Protein AF-0000000066372859 (afdb_homodimer)

pLDDT: mean 85.69, std 12.48, range [51.75, 97.38]

Nearest PDB structures (foldseek):
  6n05-assembly1_B-2  TM=8.068E-01  e=1.402E-04  Neisseria meningitidis
  6j9m-assembly1_C  TM=7.692E-01  e=8.887E-05  Neisseria meningitidis
  2xao-assembly2_B  TM=3.410E-01  e=9.223E-01  Arabidopsis thaliana
  6n05-assembly1_B-2  TM=8.473E-01  e=1.115E-04  Neisseria meningitidis
  6j9m-assembly1_C  TM=7.692E-01  e=5.752E-05  Neisseria meningitidis

Foldseek 3Di:
DDPLVVLVVPDQWDWDDDVVWIKIFGSDVQTKIWTKDQDPPDDDDPPKDADPVRSIITDDIDTPDDDDPDVVVSVVVVNVVVVVVVVVVVVDDD/DDPLVVLVVPDQWDWDDDVPWIKIFGSDVQTKIWTKDQDP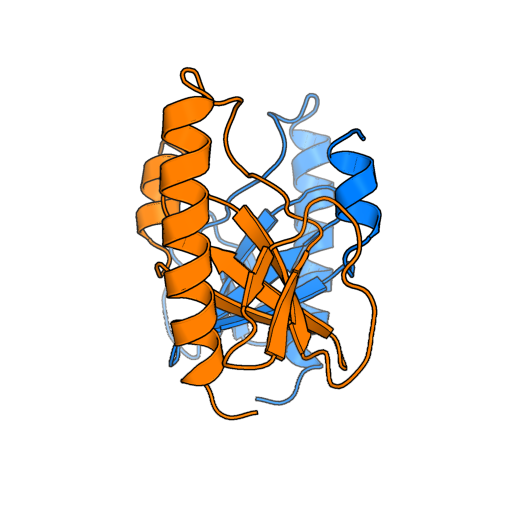DDDADPPKDADPVRSIITDDIDTPDDDDPDVVVSVVVVNVVVVVVVVVVVVDDD

Structure (mmCIF, N/CA/C/O backbone):
data_AF-0000000066372859-model_v1
#
loop_
_entity.id
_entity.type
_entity.pdbx_description
1 polymer 'Phage associated protein'
#
loop_
_atom_site.group_PDB
_atom_site.id
_atom_site.type_symbol
_atom_site.label_atom_id
_atom_site.label_alt_id
_atom_site.label_comp_id
_atom_site.label_asym_id
_atom_site.label_entity_id
_atom_site.label_seq_id
_atom_site.pdbx_PDB_ins_code
_atom_site.Cartn_x
_atom_site.Cartn_y
_atom_site.Cartn_z
_atom_site.occupancy
_atom_site.B_iso_or_equiv
_atom_site.auth_seq_id
_atom_site.auth_comp_id
_atom_site.auth_asym_id
_atom_site.auth_atom_id
_atom_site.pdbx_PDB_model_num
ATOM 1 N N . MET A 1 1 ? 14.117 -2.803 -14.234 1 61.97 1 MET A N 1
ATOM 2 C CA . MET A 1 1 ? 13.086 -1.768 -14.289 1 61.97 1 MET A CA 1
ATOM 3 C C . MET A 1 1 ? 13.188 -0.844 -13.078 1 61.97 1 MET A C 1
ATOM 5 O O . MET A 1 1 ? 13.469 -1.296 -11.969 1 61.97 1 MET A O 1
ATOM 9 N N . ASN A 1 2 ? 13.172 0.49 -13.352 1 78.88 2 ASN A N 1
ATOM 10 C CA . ASN A 1 2 ? 13.242 1.427 -12.234 1 78.88 2 ASN A CA 1
ATOM 11 C C . ASN A 1 2 ? 11.953 1.428 -11.422 1 78.88 2 ASN A C 1
ATOM 13 O O . ASN A 1 2 ? 10.906 1.005 -11.914 1 78.88 2 ASN A O 1
ATOM 17 N N . ARG A 1 3 ? 12.023 1.668 -10.219 1 82.62 3 ARG A N 1
ATOM 18 C CA . ARG A 1 3 ? 10.914 1.655 -9.273 1 82.62 3 ARG A CA 1
ATOM 19 C C . ARG A 1 3 ? 9.766 2.537 -9.766 1 82.62 3 ARG A C 1
ATOM 21 O O . ARG A 1 3 ? 8.594 2.168 -9.648 1 82.62 3 ARG A O 1
ATOM 28 N N . ALA A 1 4 ? 10.055 3.703 -10.305 1 82.19 4 ALA A N 1
ATOM 29 C CA . ALA A 1 4 ? 9.039 4.621 -10.82 1 82.19 4 ALA A CA 1
ATOM 30 C C . ALA A 1 4 ? 8.227 3.963 -11.938 1 82.19 4 ALA A C 1
ATOM 32 O O . ALA A 1 4 ? 7.008 4.129 -12 1 82.19 4 ALA A O 1
ATOM 33 N N . ALA A 1 5 ? 8.844 3.205 -12.773 1 88.12 5 ALA A N 1
ATOM 34 C CA . ALA A 1 5 ? 8.164 2.51 -13.859 1 88.12 5 ALA A CA 1
ATOM 35 C C . ALA A 1 5 ? 7.219 1.439 -13.32 1 88.12 5 ALA A C 1
ATOM 37 O O . ALA A 1 5 ? 6.137 1.22 -13.875 1 88.12 5 ALA A O 1
ATOM 38 N N . LEU A 1 6 ? 7.645 0.841 -12.281 1 87.12 6 LEU A N 1
ATOM 39 C CA . LEU A 1 6 ? 6.797 -0.188 -11.695 1 87.12 6 LEU A CA 1
ATOM 40 C C . LEU A 1 6 ? 5.535 0.425 -11.094 1 87.12 6 LEU A C 1
ATOM 42 O O . LEU A 1 6 ? 4.438 -0.106 -11.281 1 87.12 6 LEU A O 1
ATOM 46 N N . PHE A 1 7 ? 5.688 1.55 -10.469 1 92.44 7 PHE A N 1
ATOM 47 C CA . PHE A 1 7 ? 4.531 2.219 -9.883 1 92.44 7 PHE A CA 1
ATOM 48 C C . PHE A 1 7 ? 3.535 2.617 -10.969 1 92.44 7 PHE A C 1
ATOM 50 O O . PHE A 1 7 ? 2.328 2.65 -10.727 1 92.44 7 PHE A O 1
ATOM 57 N N . ASN A 1 8 ? 4.023 2.861 -12.109 1 92.62 8 ASN A N 1
ATOM 58 C CA . ASN A 1 8 ? 3.154 3.268 -13.211 1 92.62 8 ASN A CA 1
ATOM 59 C C . ASN A 1 8 ? 2.242 2.129 -13.656 1 92.62 8 ASN A C 1
ATOM 61 O O . ASN A 1 8 ? 1.271 2.352 -14.383 1 92.62 8 ASN A O 1
ATOM 65 N N . ARG A 1 9 ? 2.527 0.988 -13.195 1 92.5 9 ARG A N 1
ATOM 66 C CA . ARG A 1 9 ? 1.672 -0.151 -13.508 1 92.5 9 ARG A CA 1
ATOM 67 C C . ARG A 1 9 ? 0.548 -0.292 -12.492 1 92.5 9 ARG A C 1
ATOM 69 O O . ARG A 1 9 ? -0.332 -1.143 -12.641 1 92.5 9 ARG A O 1
ATOM 76 N N . TYR A 1 10 ? 0.585 0.445 -11.477 1 95.62 10 TYR A N 1
ATOM 77 C CA . TYR A 1 10 ? -0.451 0.476 -10.453 1 95.62 10 TYR A CA 1
ATOM 78 C C . TYR A 1 10 ? -1.434 1.614 -10.703 1 95.62 10 TYR A C 1
ATOM 80 O O . TYR A 1 10 ? -1.093 2.604 -11.352 1 95.62 10 TYR A O 1
ATOM 88 N N . PRO A 1 11 ? -2.66 1.453 -10.258 1 96.56 11 PRO A N 1
ATOM 89 C CA . PRO A 1 11 ? -3.549 2.617 -10.273 1 96.56 11 PRO A CA 1
ATOM 90 C C . PRO A 1 11 ? -3.061 3.748 -9.375 1 96.56 11 PRO A C 1
ATOM 92 O O . PRO A 1 11 ? -2.223 3.523 -8.492 1 96.56 11 PRO A O 1
ATOM 95 N N . GLU A 1 12 ? -3.539 4.898 -9.656 1 96.81 12 GLU A N 1
ATOM 96 C CA . GLU A 1 12 ? -3.125 6.055 -8.867 1 96.81 12 GLU A CA 1
ATOM 97 C C . GLU A 1 12 ? -3.48 5.867 -7.395 1 96.81 12 GLU A C 1
ATOM 99 O O . GLU A 1 12 ? -2.699 6.23 -6.512 1 96.81 12 GLU A O 1
ATOM 104 N N . TRP A 1 13 ? -4.688 5.328 -7.21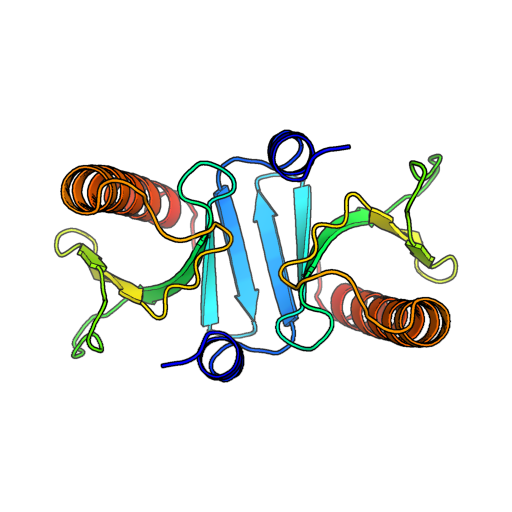9 1 96.81 13 TRP A N 1
ATOM 105 C CA . TRP A 1 13 ? -5.203 5.18 -5.863 1 96.81 13 TRP A CA 1
ATOM 106 C C . TRP A 1 13 ? -5.551 3.723 -5.57 1 96.81 13 TRP A C 1
ATOM 108 O O . TRP A 1 13 ? -6.164 3.045 -6.402 1 96.81 13 TRP A O 1
ATOM 118 N N . ILE A 1 14 ? -5.219 3.322 -4.398 1 96.44 14 ILE A N 1
ATOM 119 C CA . ILE A 1 14 ? -5.641 2.037 -3.854 1 96.44 14 ILE A CA 1
ATOM 120 C C . ILE A 1 14 ? -6.258 2.244 -2.473 1 96.44 14 ILE A C 1
ATOM 122 O O . ILE A 1 14 ? -5.621 2.807 -1.578 1 96.44 14 ILE A O 1
ATOM 126 N N . ILE A 1 15 ? -7.492 1.771 -2.338 1 96.38 15 ILE A N 1
ATOM 127 C CA . ILE A 1 15 ? -8.125 1.774 -1.023 1 96.38 15 ILE A CA 1
ATOM 128 C C . ILE A 1 15 ? -8 0.393 -0.386 1 96.38 15 ILE A C 1
ATOM 130 O O . ILE A 1 15 ? -8.328 -0.618 -1.012 1 96.38 15 ILE A O 1
ATOM 134 N N . GLY A 1 16 ? -7.398 0.432 0.832 1 95.88 16 GLY A N 1
ATOM 135 C CA . GLY A 1 16 ? -7.172 -0.829 1.52 1 95.88 16 GLY A CA 1
ATOM 136 C C . GLY A 1 16 ? -7.887 -0.918 2.854 1 95.88 16 GLY A C 1
ATOM 137 O O . GLY A 1 16 ? -8.391 0.086 3.363 1 95.88 16 GLY A O 1
ATOM 138 N N . GLN A 1 17 ? -7.895 -2.199 3.256 1 93.25 17 GLN A N 1
ATOM 139 C CA . GLN A 1 17 ? -8.578 -2.434 4.52 1 93.25 17 GLN A CA 1
ATOM 140 C C . GLN A 1 17 ? -7.953 -3.6 5.281 1 93.25 17 GLN A C 1
ATOM 142 O O . GLN A 1 17 ? -7.387 -4.512 4.672 1 93.25 17 GLN A O 1
ATOM 147 N N . ASP A 1 18 ? -7.977 -3.535 6.613 1 93.38 18 ASP A N 1
ATOM 148 C CA . ASP A 1 18 ? -7.762 -4.625 7.562 1 93.38 18 ASP A CA 1
ATOM 149 C C . ASP A 1 18 ? -8.711 -4.512 8.75 1 93.38 18 ASP A C 1
ATOM 151 O O . ASP A 1 18 ? -8.539 -3.648 9.617 1 93.38 18 ASP A O 1
ATOM 155 N N . GLY A 1 19 ? -9.727 -5.406 8.711 1 88.75 19 GLY A N 1
ATOM 156 C CA . GLY A 1 19 ? -10.789 -5.219 9.68 1 88.75 19 GLY A CA 1
ATOM 157 C C . GLY A 1 19 ? -11.508 -3.891 9.531 1 88.75 19 GLY A C 1
ATOM 158 O O . GLY A 1 19 ? -11.984 -3.559 8.445 1 88.75 19 GLY A O 1
ATOM 159 N N . ALA A 1 20 ? -11.523 -3.1 10.617 1 88.75 20 ALA A N 1
ATOM 160 C CA . ALA A 1 20 ? -12.211 -1.812 10.625 1 88.75 20 ALA A CA 1
ATOM 161 C C . ALA A 1 20 ? -11.297 -0.697 10.117 1 88.75 20 ALA A C 1
ATOM 163 O O . ALA A 1 20 ? -11.766 0.405 9.812 1 88.75 20 ALA A O 1
ATOM 164 N N . SER A 1 21 ? -10.023 -1.037 9.977 1 92.31 21 SER A N 1
ATOM 165 C CA . SER A 1 21 ? -9.062 -0.014 9.57 1 92.31 21 SER A CA 1
ATOM 166 C C . SER A 1 21 ? -9.031 0.143 8.055 1 92.31 21 SER A C 1
ATOM 168 O O . SER A 1 21 ? -9.102 -0.846 7.32 1 92.31 21 SER A O 1
ATOM 170 N N . ARG A 1 22 ? -8.961 1.399 7.652 1 94.5 22 ARG A N 1
ATOM 171 C CA . ARG A 1 22 ? -8.914 1.733 6.234 1 94.5 22 ARG A CA 1
ATOM 172 C C . ARG A 1 22 ? -7.633 2.49 5.898 1 94.5 22 ARG A C 1
ATOM 174 O O . ARG A 1 22 ? -7.09 3.211 6.738 1 94.5 22 ARG A O 1
ATOM 181 N N . PHE A 1 23 ? -7.262 2.314 4.668 1 95.69 23 PHE A N 1
ATOM 182 C CA . PHE A 1 23 ? -6 2.883 4.211 1 95.69 23 PHE A CA 1
ATOM 183 C C . PHE A 1 23 ? -6.125 3.391 2.779 1 95.69 23 PHE A C 1
ATOM 185 O O . PHE A 1 23 ? -6.996 2.945 2.029 1 95.69 23 PHE A O 1
ATOM 192 N N . ILE A 1 24 ? -5.277 4.297 2.457 1 96.94 24 ILE A N 1
ATOM 193 C CA . ILE A 1 24 ? -5.195 4.746 1.071 1 96.94 24 ILE A CA 1
ATOM 194 C C . ILE A 1 24 ? -3.736 4.801 0.63 1 96.94 24 ILE A C 1
ATOM 196 O O . ILE A 1 24 ? -2.867 5.238 1.388 1 96.94 24 ILE A O 1
ATOM 200 N N . THR A 1 25 ? -3.48 4.266 -0.519 1 97.31 25 THR A N 1
ATOM 201 C CA . THR A 1 25 ? -2.164 4.293 -1.146 1 97.31 25 THR A CA 1
ATOM 202 C C . THR A 1 25 ? -2.18 5.164 -2.398 1 97.31 25 THR A C 1
ATOM 204 O O . THR A 1 25 ? -3.082 5.047 -3.23 1 97.31 25 THR A O 1
ATOM 207 N N . HIS A 1 26 ? -1.263 6.066 -2.432 1 97.19 26 HIS A N 1
ATOM 208 C CA . HIS A 1 26 ? -1.037 6.891 -3.611 1 97.19 26 HIS A CA 1
ATOM 209 C C . HIS A 1 26 ? 0.199 6.434 -4.379 1 97.19 26 HIS A C 1
ATOM 211 O O . HIS A 1 26 ? 1.309 6.449 -3.842 1 97.19 26 HIS A O 1
ATOM 217 N N . CYS A 1 27 ? 0.038 6.051 -5.664 1 96.56 27 CYS A N 1
ATOM 218 C CA . CYS A 1 27 ? 1.102 5.375 -6.395 1 96.56 27 CYS A CA 1
ATOM 219 C C . CYS A 1 27 ? 1.788 6.328 -7.367 1 96.56 27 CYS A C 1
ATOM 221 O O . CYS A 1 27 ? 2.57 5.898 -8.219 1 96.56 27 CYS A O 1
ATOM 223 N N . ARG A 1 28 ? 1.479 7.582 -7.297 1 95.12 28 ARG A N 1
ATOM 224 C CA . ARG A 1 28 ? 2.195 8.641 -8 1 95.12 28 ARG A CA 1
ATOM 225 C C . ARG A 1 28 ? 2.932 9.547 -7.02 1 95.12 28 ARG A C 1
ATOM 227 O O . ARG A 1 28 ? 2.812 9.383 -5.801 1 95.12 28 ARG A O 1
ATOM 234 N N . TYR A 1 29 ? 3.705 10.453 -7.555 1 91.81 29 TYR A N 1
ATOM 235 C CA . TYR A 1 29 ? 4.391 11.375 -6.656 1 91.81 29 TYR A CA 1
ATOM 236 C C . TYR A 1 29 ? 3.41 12.352 -6.016 1 91.81 29 TYR A C 1
ATOM 238 O O . TYR A 1 29 ? 2.557 12.922 -6.699 1 91.81 29 TYR A O 1
ATOM 246 N N . PRO A 1 30 ? 3.662 12.539 -4.727 1 94.19 30 PRO A N 1
ATOM 247 C CA . PRO A 1 30 ? 4.434 11.734 -3.775 1 94.19 30 PRO A CA 1
ATOM 248 C C . PRO A 1 30 ? 3.797 10.375 -3.496 1 94.19 30 PRO A C 1
ATOM 250 O O . PRO A 1 30 ? 2.582 10.289 -3.297 1 94.19 30 PRO A O 1
ATOM 253 N N . ARG A 1 31 ? 4.547 9.375 -3.51 1 94.19 31 ARG A N 1
ATOM 254 C CA . ARG A 1 31 ? 4.078 8.023 -3.213 1 94.19 31 ARG A CA 1
ATOM 255 C C . ARG A 1 31 ? 4.004 7.789 -1.708 1 94.19 31 ARG A C 1
ATOM 257 O O . ARG A 1 31 ? 4.977 8.031 -0.989 1 94.19 31 ARG A O 1
ATOM 264 N N . LEU A 1 32 ? 2.838 7.312 -1.311 1 94.75 32 LEU A N 1
ATOM 265 C CA . LEU A 1 32 ? 2.641 7.234 0.133 1 94.75 32 LEU A CA 1
ATOM 266 C C . LEU A 1 32 ? 1.515 6.266 0.477 1 94.75 32 LEU A C 1
ATOM 268 O O . LEU A 1 32 ? 0.753 5.855 -0.402 1 94.75 32 LEU A O 1
ATOM 272 N N . ILE A 1 33 ? 1.485 5.836 1.626 1 96.19 33 ILE A N 1
ATOM 273 C CA . ILE A 1 33 ? 0.339 5.188 2.254 1 96.19 33 ILE A CA 1
ATOM 274 C C . ILE A 1 33 ? -0.065 5.957 3.51 1 96.19 33 ILE A C 1
ATOM 276 O O . ILE A 1 33 ? 0.785 6.535 4.191 1 96.19 33 ILE A O 1
ATOM 280 N N . ALA A 1 34 ? -1.345 6.02 3.781 1 95.56 34 ALA A N 1
ATOM 281 C CA . ALA A 1 34 ? -1.876 6.691 4.965 1 95.56 34 ALA A CA 1
ATOM 282 C C . ALA A 1 34 ? -3.061 5.922 5.547 1 95.56 34 ALA A C 1
ATOM 284 O O . ALA A 1 34 ? -3.75 5.195 4.824 1 95.56 34 ALA A O 1
ATOM 285 N N . LYS A 1 35 ? -3.27 6.086 6.746 1 94.19 35 LYS A N 1
ATOM 286 C CA . LYS A 1 35 ? -4.48 5.602 7.402 1 94.19 35 LYS A CA 1
ATOM 287 C C . LYS A 1 35 ? -5.641 6.574 7.199 1 94.19 35 LYS A C 1
ATOM 289 O O . LYS A 1 35 ? -5.43 7.785 7.098 1 94.19 35 LYS A O 1
ATOM 294 N N . ILE A 1 36 ? -6.805 6.004 7.148 1 91.69 36 ILE A N 1
ATOM 295 C CA . ILE A 1 36 ? -8.031 6.785 7.012 1 91.69 36 ILE A CA 1
ATOM 296 C C . ILE A 1 36 ? -8.828 6.73 8.312 1 91.69 36 ILE A C 1
ATOM 298 O O . ILE A 1 36 ? -9.102 5.648 8.836 1 91.69 36 ILE A O 1
ATOM 302 N N . HIS A 1 37 ? -9.086 7.859 8.805 1 87.88 37 HIS A N 1
ATOM 303 C CA . HIS A 1 37 ? -9.992 7.961 9.945 1 87.88 37 HIS A CA 1
ATOM 304 C C . HIS A 1 37 ? -11.172 8.867 9.625 1 87.88 37 HIS A C 1
ATOM 306 O O . HIS A 1 37 ? -10.984 10.008 9.188 1 87.88 37 HIS A O 1
ATOM 312 N N . ARG A 1 38 ? -12.273 8.266 9.781 1 78.56 38 ARG A N 1
ATOM 313 C CA . ARG A 1 38 ? -13.477 9.078 9.648 1 78.56 38 ARG A CA 1
ATOM 314 C C . ARG A 1 38 ? -13.984 9.539 11.008 1 78.56 38 ARG A C 1
ATOM 316 O O . ARG A 1 38 ? -14.242 8.711 11.891 1 78.56 38 ARG A O 1
ATOM 323 N N . GLN A 1 39 ? -13.328 10.719 11.508 1 65.88 39 GLN A N 1
ATOM 324 C CA . GLN A 1 39 ? -13.664 11.227 12.836 1 65.88 39 GLN A CA 1
ATOM 325 C C . GLN A 1 39 ? -15.086 11.781 12.867 1 65.88 39 GLN A C 1
ATOM 327 O O . GLN A 1 39 ? -15.453 12.617 12.031 1 65.88 39 GLN A O 1
ATOM 332 N N . THR A 1 40 ? -15.977 11.227 13.32 1 54.19 40 THR A N 1
ATOM 333 C CA . THR A 1 40 ? -17.047 12.047 13.875 1 54.19 40 THR A CA 1
ATOM 334 C C . THR A 1 40 ? -16.5 12.984 14.953 1 54.19 40 THR A C 1
ATOM 336 O O . THR A 1 40 ? -16.938 14.133 15.062 1 54.19 40 THR A O 1
ATOM 339 N N . ASP A 1 41 ? -15.781 12.68 15.984 1 53.25 41 ASP A N 1
ATOM 340 C CA . ASP A 1 41 ? -15.625 13.516 17.172 1 53.25 41 ASP A CA 1
ATOM 341 C C . ASP A 1 41 ? -14.156 13.633 17.578 1 53.25 41 ASP A C 1
ATOM 343 O O . ASP A 1 41 ? -13.805 14.461 18.422 1 53.25 41 ASP A O 1
ATOM 347 N N . GLY A 1 42 ? -13.289 12.922 16.938 1 53.09 42 GLY A N 1
ATOM 348 C CA . GLY A 1 42 ? -12.086 12.766 17.734 1 53.09 42 GLY A CA 1
ATOM 349 C C . GLY A 1 42 ? -10.883 13.492 17.172 1 53.09 42 GLY A C 1
ATOM 350 O O . GLY A 1 42 ? -10.961 14.078 16.094 1 53.09 42 GLY A O 1
ATOM 351 N N . GLU A 1 43 ? -9.852 13.781 18.125 1 52.84 43 GLU A N 1
ATOM 352 C CA . GLU A 1 43 ? -8.586 14.453 17.875 1 52.84 43 GLU A CA 1
ATOM 353 C C . GLU A 1 43 ? -7.723 13.664 16.891 1 52.84 43 GLU A C 1
ATOM 355 O O . GLU A 1 43 ? -7.715 12.438 16.906 1 52.84 43 GLU A O 1
ATOM 360 N N . CYS A 1 44 ? -7.383 14.258 15.734 1 54.34 44 CYS A N 1
ATOM 361 C CA . CYS A 1 44 ? -6.453 13.672 14.781 1 54.34 44 CYS A CA 1
ATOM 362 C C . CYS A 1 44 ? -5.02 13.75 15.297 1 54.34 44 CYS A C 1
ATOM 364 O O . CYS A 1 44 ? -4.613 14.766 15.859 1 54.34 44 CYS A O 1
ATOM 366 N N . PRO A 1 45 ? -4.344 12.609 15.398 1 53.59 45 PRO A N 1
ATOM 367 C CA . PRO A 1 45 ? -2.936 12.68 15.805 1 53.59 45 PRO A CA 1
ATOM 368 C C . PRO A 1 45 ? -2.131 13.672 14.969 1 53.59 45 PRO A C 1
ATOM 370 O O . PRO A 1 45 ? -2.574 14.086 13.891 1 53.59 45 PRO A O 1
ATOM 373 N N . GLY A 1 46 ? -0.999 14.258 15.445 1 55.81 46 GLY A N 1
ATOM 374 C CA . GLY A 1 46 ? -0.054 15.117 14.75 1 55.81 46 GLY A CA 1
ATOM 375 C C . GLY A 1 46 ? 0.416 14.539 13.43 1 55.81 46 GLY A C 1
ATOM 376 O O . GLY A 1 46 ? 0.408 13.32 13.242 1 55.81 46 GLY A O 1
ATOM 377 N N . GLY A 1 47 ? 0.757 15.383 12.406 1 66.25 47 GLY A N 1
ATOM 378 C CA . GLY A 1 47 ? 1.204 14.992 11.086 1 66.25 47 GLY A CA 1
ATOM 379 C C . GLY A 1 47 ? 0.104 14.367 10.242 1 66.25 47 GLY A C 1
ATOM 380 O O . GLY A 1 47 ? 0.334 13.383 9.539 1 66.25 47 GLY A O 1
ATOM 381 N N . HIS A 1 48 ? -1.117 15.023 10.5 1 75.88 48 HIS A N 1
ATOM 382 C CA . HIS A 1 48 ? -2.307 14.531 9.812 1 75.88 48 HIS A CA 1
ATOM 383 C C . HIS A 1 48 ? -2.881 15.586 8.875 1 75.88 48 HIS A C 1
ATOM 385 O O . HIS A 1 48 ? -2.488 16.75 8.938 1 75.88 48 HIS A O 1
ATOM 391 N N . TYR A 1 49 ? -3.555 15.086 7.926 1 83.19 49 TYR A N 1
ATOM 392 C CA . TYR A 1 49 ? -4.414 15.914 7.082 1 83.19 49 TYR A CA 1
ATOM 393 C C . TYR A 1 49 ? -5.883 15.672 7.402 1 83.19 49 TYR A C 1
ATOM 395 O O . TYR A 1 49 ? -6.367 14.539 7.32 1 83.19 49 TYR A O 1
ATOM 403 N N . ARG A 1 50 ? -6.52 16.828 7.793 1 81.75 50 ARG A N 1
ATOM 404 C CA . ARG A 1 50 ? -7.945 16.75 8.086 1 81.75 50 ARG A CA 1
ATOM 405 C C . ARG A 1 50 ? -8.758 17.547 7.074 1 81.75 50 ARG A C 1
ATOM 407 O O . ARG A 1 50 ? -8.453 18.703 6.793 1 81.75 50 ARG A O 1
ATOM 414 N N . HIS A 1 51 ? -9.719 16.719 6.527 1 80 51 HIS A N 1
ATOM 415 C CA . HIS A 1 51 ? -10.688 17.406 5.676 1 80 51 HIS A CA 1
ATOM 416 C C . HIS A 1 51 ? -12.031 17.562 6.387 1 80 51 HIS A C 1
ATOM 418 O O . HIS A 1 51 ? -12.812 16.609 6.477 1 80 51 HIS A O 1
ATOM 424 N N . SER A 1 52 ? -12.305 18.672 6.754 1 70.31 52 SER A N 1
ATOM 425 C CA . SER A 1 52 ? -13.406 18.969 7.66 1 70.31 52 SER A CA 1
ATOM 426 C C . SER A 1 52 ? -14.75 18.75 6.98 1 70.31 52 SER A C 1
ATOM 428 O O . SER A 1 52 ? -15.711 18.297 7.621 1 70.31 52 SER A O 1
ATOM 430 N N . GLU A 1 53 ? -14.812 19.062 5.754 1 76.38 53 GLU A N 1
ATOM 431 C CA . GLU A 1 53 ? -16.109 19.031 5.09 1 76.38 53 GLU A CA 1
ATOM 432 C C . GLU A 1 53 ? -16.672 17.609 5.031 1 76.38 53 GLU A C 1
ATOM 434 O O . GLU A 1 53 ? -17.875 17.406 5.102 1 76.38 53 GLU A O 1
ATOM 439 N N . ASN A 1 54 ? -15.82 16.594 5.039 1 75.31 54 ASN A N 1
ATOM 440 C CA . ASN A 1 54 ? -16.312 15.219 4.93 1 75.31 54 ASN A CA 1
ATOM 441 C C . ASN A 1 54 ? -15.938 14.391 6.152 1 75.31 54 ASN A C 1
ATOM 443 O O . ASN A 1 54 ? -16.281 13.211 6.23 1 75.31 54 ASN A O 1
ATOM 447 N N . GLY A 1 55 ? -15.211 15.008 7.105 1 80.56 55 GLY A N 1
ATOM 448 C CA . GLY A 1 55 ? -14.867 14.328 8.344 1 80.56 55 GLY A CA 1
ATOM 449 C C . GLY A 1 55 ? -13.797 13.273 8.172 1 80.56 55 GLY A C 1
ATOM 450 O O . GLY A 1 55 ? -13.711 12.32 8.953 1 80.56 55 GLY A O 1
ATOM 451 N N . ILE A 1 56 ? -13.094 13.344 7.094 1 88.38 56 ILE A N 1
ATOM 452 C CA . ILE A 1 56 ? -12.055 12.359 6.828 1 88.38 56 ILE A CA 1
ATOM 453 C C . ILE A 1 56 ? -10.703 12.891 7.293 1 88.38 56 ILE A C 1
ATOM 455 O O . ILE A 1 56 ? -10.359 14.047 7.023 1 88.38 56 ILE A O 1
ATOM 459 N N . THR A 1 57 ? -9.977 12.086 8.016 1 90.25 57 THR A N 1
ATOM 460 C CA . THR A 1 57 ? -8.617 12.383 8.453 1 90.25 57 THR A CA 1
ATOM 461 C C . THR A 1 57 ? -7.637 11.352 7.891 1 90.25 57 THR A C 1
ATOM 463 O O . THR A 1 57 ? -7.891 10.141 7.965 1 90.25 57 THR A O 1
ATOM 466 N N . LEU A 1 58 ? -6.582 11.914 7.32 1 92.44 58 LEU A N 1
ATOM 467 C CA . LEU A 1 58 ? -5.453 11.078 6.918 1 92.44 58 LEU A CA 1
ATOM 468 C C . LEU A 1 58 ? -4.285 11.242 7.887 1 92.44 58 LEU A C 1
ATOM 470 O O . LEU A 1 58 ? -3.922 12.367 8.242 1 92.44 58 LEU A O 1
ATOM 474 N N . TYR A 1 59 ? -3.732 10.039 8.289 1 90.69 59 TYR A N 1
ATOM 475 C CA . TYR A 1 59 ? -2.658 10.125 9.273 1 90.69 59 TYR A CA 1
ATOM 476 C C . TYR A 1 59 ? -1.713 8.93 9.148 1 90.69 59 TYR A C 1
ATOM 478 O O . TYR A 1 59 ? -1.938 8.031 8.344 1 90.69 59 TYR A O 1
ATOM 486 N N . ASP A 1 60 ? -0.454 9.133 9.805 1 91.19 60 ASP A N 1
ATOM 487 C CA . ASP A 1 60 ? 0.595 8.117 9.781 1 91.19 60 ASP A CA 1
ATOM 488 C C . ASP A 1 60 ? 1.1 7.883 8.359 1 91.19 60 ASP A C 1
ATOM 490 O O . ASP A 1 60 ? 1.169 6.738 7.902 1 91.19 60 ASP A O 1
ATOM 494 N N . PHE A 1 61 ? 1.396 8.984 7.77 1 93.12 61 PHE A N 1
ATOM 495 C CA . PHE A 1 61 ? 1.915 8.922 6.41 1 93.12 61 PHE A CA 1
ATOM 496 C C . PHE A 1 61 ? 3.25 8.188 6.371 1 93.12 61 PHE A C 1
ATOM 498 O O . PHE A 1 61 ? 4.141 8.469 7.176 1 93.12 61 PHE A O 1
ATOM 505 N N . ILE A 1 62 ? 3.334 7.312 5.457 1 92.94 62 ILE A N 1
ATOM 506 C CA . ILE A 1 62 ? 4.621 6.734 5.09 1 92.94 62 ILE A CA 1
ATOM 507 C C . ILE A 1 62 ? 4.922 7.031 3.623 1 92.94 62 ILE A C 1
ATOM 509 O O . ILE A 1 62 ? 4.16 6.645 2.734 1 92.94 62 ILE A O 1
ATOM 513 N N . PHE A 1 63 ? 6.023 7.668 3.424 1 92.12 63 PHE A N 1
ATOM 514 C CA . PHE A 1 63 ? 6.41 8.031 2.068 1 92.12 63 PHE A CA 1
ATOM 515 C C . PHE A 1 63 ? 7.383 7.012 1.487 1 92.12 63 PHE A C 1
ATOM 517 O O . PHE A 1 63 ? 8.297 6.559 2.174 1 92.12 63 PHE A O 1
ATOM 524 N N . PHE A 1 64 ? 7.113 6.613 0.236 1 87.62 64 PHE A N 1
ATOM 525 C CA . PHE A 1 64 ? 7.934 5.609 -0.429 1 87.62 64 PHE A CA 1
ATOM 526 C C . PHE A 1 64 ? 9.055 6.266 -1.224 1 87.62 64 PHE A C 1
ATOM 528 O O . PHE A 1 64 ? 9.945 5.578 -1.729 1 87.62 64 PHE A O 1
ATOM 535 N N . GLY A 1 65 ? 9.078 7.48 -1.267 1 79.56 65 GLY A N 1
ATOM 536 C CA . GLY A 1 65 ? 10.133 8.195 -1.971 1 79.56 65 GLY A CA 1
ATOM 537 C C . GLY A 1 65 ? 11.156 8.82 -1.04 1 79.56 65 GLY A C 1
ATOM 538 O O . GLY A 1 65 ? 11.102 8.617 0.175 1 79.56 65 GLY A O 1
ATOM 539 N N . GLY A 1 66 ? 12.227 9.266 -1.587 1 76.12 66 GLY A N 1
ATOM 540 C CA . GLY A 1 66 ? 13.273 9.938 -0.835 1 76.12 66 GLY A CA 1
ATOM 541 C C . GLY A 1 66 ? 12.852 11.312 -0.332 1 76.12 66 GLY A C 1
ATOM 542 O O . GLY A 1 66 ? 11.703 11.711 -0.496 1 76.12 66 GLY A O 1
ATOM 543 N N . LYS A 1 67 ? 13.703 11.898 0.354 1 78.56 67 LYS A N 1
ATOM 544 C CA . LYS A 1 67 ? 13.5 13.258 0.847 1 78.56 67 LYS A CA 1
ATOM 545 C C . LYS A 1 67 ? 13.328 14.242 -0.308 1 78.56 67 LYS A C 1
ATOM 547 O O . LYS A 1 67 ? 14.125 14.25 -1.247 1 78.56 67 LYS A O 1
ATOM 552 N N . PRO A 1 68 ? 12.281 14.992 -0.14 1 84.56 68 PRO A N 1
ATOM 553 C CA . PRO A 1 68 ? 12.078 15.969 -1.215 1 84.56 68 PRO A CA 1
ATOM 554 C C . PRO A 1 68 ? 13.18 17.031 -1.267 1 84.56 68 PRO A C 1
ATOM 556 O O . PRO A 1 68 ? 13.688 17.438 -0.224 1 84.56 68 PRO A O 1
ATOM 559 N N . ALA A 1 69 ? 13.633 17.375 -2.436 1 86.06 69 ALA A N 1
ATOM 560 C CA . ALA A 1 69 ? 14.641 18.406 -2.625 1 86.06 69 ALA A CA 1
ATOM 561 C C . ALA A 1 69 ? 14.102 19.781 -2.219 1 86.06 69 ALA A C 1
ATOM 563 O O . ALA A 1 69 ? 14.82 20.578 -1.627 1 86.06 69 ALA A O 1
ATOM 564 N N . ASP A 1 70 ? 12.906 20.062 -2.451 1 92 70 ASP A N 1
ATOM 565 C CA . ASP A 1 70 ? 12.188 21.297 -2.162 1 92 70 ASP A CA 1
ATOM 566 C C . ASP A 1 70 ? 10.992 21.031 -1.247 1 92 70 ASP A C 1
ATOM 568 O O . ASP A 1 70 ? 9.93 20.594 -1.707 1 92 70 ASP A O 1
ATOM 572 N N . GLU A 1 71 ? 11.156 21.391 -0.008 1 89.69 71 GLU A N 1
ATOM 573 C CA . GLU A 1 71 ? 10.164 21.062 1.008 1 89.69 71 GLU A CA 1
ATOM 574 C C . GLU A 1 71 ? 8.875 21.844 0.793 1 89.69 71 GLU A C 1
ATOM 576 O O . GLU A 1 71 ? 7.777 21.328 1.015 1 89.69 71 GLU A O 1
ATOM 581 N N . ALA A 1 72 ? 9.094 23.125 0.473 1 89.81 72 ALA A N 1
ATOM 582 C CA . ALA A 1 72 ? 7.91 23.953 0.25 1 89.81 72 ALA A CA 1
ATOM 583 C C . ALA A 1 72 ? 7.07 23.422 -0.906 1 89.81 72 ALA A C 1
ATOM 585 O O . ALA A 1 72 ? 5.848 23.312 -0.797 1 89.81 72 ALA A O 1
ATOM 586 N N . ARG A 1 73 ? 7.719 23.125 -2.025 1 92 73 ARG A N 1
ATOM 587 C CA . ARG A 1 73 ? 7.016 22.547 -3.166 1 92 73 ARG A CA 1
ATOM 588 C C . ARG A 1 73 ? 6.391 21.203 -2.803 1 92 73 ARG A C 1
ATOM 590 O O . ARG A 1 73 ? 5.266 20.906 -3.205 1 92 73 ARG A O 1
ATOM 597 N N . PHE A 1 74 ? 7.098 20.453 -2.01 1 92.81 74 PHE A N 1
ATOM 598 C CA . PHE A 1 74 ? 6.594 19.156 -1.575 1 92.81 74 PHE A CA 1
ATOM 599 C C . PHE A 1 74 ? 5.328 19.328 -0.74 1 92.81 74 PHE A C 1
ATOM 601 O O . PHE A 1 74 ? 4.348 18.609 -0.948 1 92.81 74 PHE A O 1
ATOM 608 N N . ALA A 1 75 ? 5.344 20.219 0.134 1 90.75 75 ALA A N 1
ATOM 609 C CA . ALA A 1 75 ? 4.191 20.453 0.998 1 90.75 75 ALA A CA 1
ATOM 610 C C . ALA A 1 75 ? 2.961 20.828 0.179 1 90.75 75 ALA A C 1
ATOM 612 O O . ALA A 1 75 ? 1.851 20.391 0.475 1 90.75 75 ALA A O 1
ATOM 613 N N . ALA A 1 76 ? 3.133 21.641 -0.804 1 92.38 76 ALA A N 1
ATOM 614 C CA . ALA A 1 76 ? 2.027 22.062 -1.663 1 92.38 76 ALA A CA 1
ATOM 615 C C . ALA A 1 76 ? 1.46 20.875 -2.439 1 92.38 76 ALA A C 1
ATOM 617 O O . ALA A 1 76 ? 0.242 20.688 -2.508 1 92.38 76 ALA A O 1
ATOM 618 N N . VAL A 1 77 ? 2.332 20.062 -2.977 1 93.75 77 VAL A N 1
ATOM 619 C CA . VAL A 1 77 ? 1.907 18.906 -3.752 1 93.75 77 VAL A CA 1
ATOM 620 C C . VAL A 1 77 ? 1.21 17.906 -2.84 1 93.75 77 VAL A C 1
ATOM 622 O O . VAL A 1 77 ? 0.197 17.312 -3.219 1 93.75 77 VAL A O 1
ATOM 625 N N . LEU A 1 78 ? 1.727 17.781 -1.624 1 93.19 78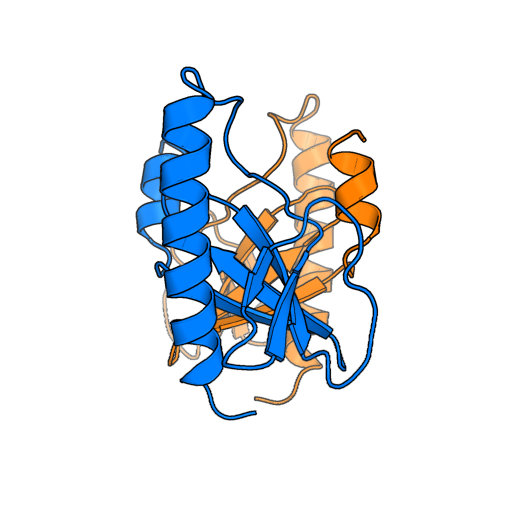 LEU A N 1
ATOM 626 C CA . LEU A 1 78 ? 1.126 16.859 -0.669 1 93.19 78 LEU A CA 1
ATOM 627 C C . LEU A 1 78 ? -0.281 17.297 -0.29 1 93.19 78 LEU A C 1
ATOM 629 O O . LEU A 1 78 ? -1.199 16.484 -0.216 1 93.19 78 LEU A O 1
ATOM 633 N N . THR A 1 79 ? -0.436 18.531 -0.074 1 91.62 79 THR A N 1
ATOM 634 C CA . THR A 1 79 ? -1.746 19.062 0.278 1 91.62 79 THR A CA 1
ATOM 635 C C . THR A 1 79 ? -2.76 18.781 -0.829 1 91.62 79 THR A C 1
ATOM 637 O O . THR A 1 79 ? -3.873 18.328 -0.558 1 91.62 79 THR A O 1
ATOM 640 N N . GLU A 1 80 ? -2.365 19.031 -2.014 1 94.19 80 GLU A N 1
ATOM 641 C CA . GLU A 1 80 ? -3.236 18.766 -3.152 1 94.19 80 GLU A CA 1
ATOM 642 C C . GLU A 1 80 ? -3.539 17.266 -3.271 1 94.19 80 GLU A C 1
ATOM 644 O O . GLU A 1 80 ? -4.672 16.875 -3.57 1 94.19 80 GLU A O 1
ATOM 649 N N . THR A 1 81 ? -2.545 16.484 -3.043 1 95.06 81 THR A N 1
ATOM 650 C CA . THR A 1 81 ? -2.723 15.031 -3.082 1 95.06 81 THR A CA 1
ATOM 651 C C . THR A 1 81 ? -3.719 14.578 -2.02 1 95.06 81 THR A C 1
ATOM 653 O O . THR A 1 81 ? -4.594 13.758 -2.291 1 95.06 81 THR A O 1
ATOM 656 N N . CYS A 1 82 ? -3.607 15.117 -0.883 1 94.44 82 CYS A N 1
ATOM 657 C CA . CYS A 1 82 ? -4.523 14.758 0.197 1 94.44 82 CYS A CA 1
ATOM 658 C C . CYS A 1 82 ? -5.949 15.18 -0.138 1 94.44 82 CYS A C 1
ATOM 660 O O . CYS A 1 82 ? -6.898 14.445 0.146 1 94.44 82 CYS A O 1
ATOM 662 N N . ARG A 1 83 ? -6.121 16.281 -0.716 1 92.25 83 ARG A N 1
ATOM 663 C CA . ARG A 1 83 ? -7.445 16.734 -1.138 1 92.25 83 ARG A CA 1
ATOM 664 C C . ARG A 1 83 ? -8.062 15.75 -2.131 1 92.25 83 ARG A C 1
ATOM 666 O O . ARG A 1 83 ? -9.242 15.398 -2.012 1 92.25 83 ARG A O 1
ATOM 673 N N . ARG A 1 84 ? -7.273 15.367 -3.064 1 94.56 84 ARG A N 1
ATOM 674 C CA . ARG A 1 84 ? -7.754 14.398 -4.047 1 94.56 84 ARG A CA 1
ATOM 675 C C . ARG A 1 84 ? -8.055 13.055 -3.393 1 94.56 84 ARG A C 1
ATOM 677 O O . ARG A 1 84 ? -8.984 12.359 -3.799 1 94.56 84 ARG A O 1
ATOM 684 N N . ALA A 1 85 ? -7.23 12.719 -2.393 1 94.94 85 ALA A N 1
ATOM 685 C CA . ALA A 1 85 ? -7.445 11.469 -1.67 1 94.94 85 ALA A CA 1
ATOM 686 C C . ALA A 1 85 ? -8.805 11.461 -0.976 1 94.94 85 ALA A C 1
ATOM 688 O O . ALA A 1 85 ? -9.547 10.484 -1.065 1 94.94 85 ALA A O 1
ATOM 689 N N . VAL A 1 86 ? -9.117 12.492 -0.378 1 92.06 86 VAL A N 1
ATOM 690 C CA . VAL A 1 86 ? -10.375 12.578 0.365 1 92.06 86 VAL A CA 1
ATOM 691 C C . VAL A 1 86 ? -11.555 12.461 -0.597 1 92.06 86 VAL A C 1
ATOM 693 O O . VAL A 1 86 ? -12.555 11.812 -0.286 1 92.06 86 VAL A O 1
ATOM 696 N N . LYS A 1 87 ? -11.43 13.055 -1.686 1 91.19 87 LYS A N 1
ATOM 697 C CA . LYS A 1 87 ? -12.477 12.938 -2.697 1 91.19 87 LYS A CA 1
ATOM 698 C C . LYS A 1 87 ? -12.641 11.492 -3.16 1 91.19 87 LYS A C 1
ATOM 700 O O . LYS A 1 87 ? -13.758 11.008 -3.328 1 91.19 87 LYS A O 1
ATOM 705 N N . LYS A 1 88 ? -11.539 10.898 -3.324 1 92.88 88 LYS A N 1
ATOM 706 C CA . LYS A 1 88 ? -11.555 9.492 -3.73 1 92.88 88 LYS A CA 1
ATOM 707 C C . LYS A 1 88 ? -12.227 8.625 -2.672 1 92.88 88 LYS A C 1
ATOM 709 O O . LYS A 1 88 ? -13.047 7.766 -2.998 1 92.88 88 LYS A O 1
ATOM 714 N N . ILE A 1 89 ? -11.852 8.789 -1.441 1 91.94 89 ILE A N 1
ATOM 715 C CA . ILE A 1 89 ? -12.398 8.031 -0.32 1 91.94 89 ILE A CA 1
ATOM 716 C C . ILE A 1 89 ? -13.906 8.234 -0.248 1 91.94 89 ILE A C 1
ATOM 718 O O . ILE A 1 89 ? -14.656 7.285 -0.014 1 91.94 89 ILE A O 1
ATOM 722 N N . GLY A 1 90 ? -14.297 9.391 -0.385 1 85.88 90 GLY A N 1
ATOM 723 C CA . GLY A 1 90 ? -15.711 9.719 -0.31 1 85.88 90 GLY A CA 1
ATOM 724 C C . GLY A 1 90 ? -16.531 9.109 -1.438 1 85.88 90 GLY A C 1
ATOM 725 O O . GLY A 1 90 ? -17.75 8.961 -1.32 1 85.88 90 GLY A O 1
ATOM 726 N N . SER A 1 91 ? -15.898 8.867 -2.5 1 82.19 91 SER A N 1
ATOM 727 C CA . SER A 1 91 ? -16.594 8.344 -3.67 1 82.19 91 SER A CA 1
ATOM 728 C C . SER A 1 91 ? -16.766 6.828 -3.584 1 82.19 91 SER A C 1
ATOM 730 O O . SER A 1 91 ? -17.5 6.234 -4.371 1 82.19 91 SER A O 1
ATOM 732 N N . VAL A 1 92 ? -16.016 6.23 -2.693 1 72.75 92 VAL A N 1
ATOM 733 C CA . VAL A 1 92 ? -16.125 4.781 -2.535 1 72.75 92 VAL A CA 1
ATOM 734 C C . VAL A 1 92 ? -17.094 4.453 -1.402 1 72.75 92 VAL A C 1
ATOM 736 O O . VAL A 1 92 ? -16.906 4.91 -0.271 1 72.75 92 VAL A O 1
ATOM 739 N N . PRO A 1 93 ? -18.266 3.883 -1.791 1 62.78 93 PRO A N 1
ATOM 740 C CA . PRO A 1 93 ? -19.219 3.527 -0.748 1 62.78 93 PRO A CA 1
ATOM 741 C C . PRO A 1 93 ? -18.625 2.631 0.332 1 62.78 93 PRO A C 1
ATOM 743 O O . PRO A 1 93 ? -17.734 1.819 0.043 1 62.78 93 PRO A O 1
ATOM 746 N N . ASP A 1 94 ? -18.953 2.879 1.688 1 56.78 94 ASP A N 1
ATOM 747 C CA . ASP A 1 94 ? -18.516 2.037 2.795 1 56.78 94 ASP A CA 1
ATOM 748 C C . ASP A 1 94 ? -19.078 0.625 2.67 1 56.78 94 ASP A C 1
ATOM 750 O O . ASP A 1 94 ? -20.188 0.434 2.154 1 56.78 94 ASP A O 1
ATOM 754 N N . MET B 1 1 ? 10.547 10.258 13.875 1 64.44 1 MET B N 1
ATOM 755 C CA . MET B 1 1 ? 10.281 8.82 13.922 1 64.44 1 MET B CA 1
ATOM 756 C C . MET B 1 1 ? 10.836 8.125 12.68 1 64.44 1 MET B C 1
ATOM 758 O O . MET B 1 1 ? 10.789 8.672 11.578 1 64.44 1 MET B O 1
ATOM 762 N N . ASN B 1 2 ? 11.594 6.992 12.922 1 79.88 2 ASN B N 1
ATOM 763 C CA . ASN B 1 2 ? 12.141 6.266 11.781 1 79.88 2 ASN B CA 1
ATOM 764 C C . ASN B 1 2 ? 11.055 5.535 11 1 79.88 2 ASN B C 1
ATOM 766 O O . ASN B 1 2 ? 9.961 5.301 11.531 1 79.88 2 ASN B O 1
ATOM 770 N N . ARG B 1 3 ? 11.234 5.312 9.805 1 83 3 ARG B N 1
ATOM 771 C CA . ARG B 1 3 ? 10.273 4.695 8.891 1 83 3 ARG B CA 1
ATOM 772 C C . ARG B 1 3 ? 9.812 3.342 9.414 1 83 3 ARG B C 1
ATOM 774 O O . ARG B 1 3 ? 8.633 3.004 9.32 1 83 3 ARG B O 1
ATOM 781 N N . ALA B 1 4 ? 10.68 2.572 9.945 1 83.19 4 ALA B N 1
ATOM 782 C CA . ALA B 1 4 ? 10.352 1.257 10.492 1 83.19 4 ALA B CA 1
ATOM 783 C C . ALA B 1 4 ? 9.344 1.37 11.625 1 83.19 4 ALA B C 1
ATOM 785 O O . ALA B 1 4 ? 8.414 0.564 11.727 1 83.19 4 ALA B O 1
ATOM 786 N N . ALA B 1 5 ? 9.477 2.32 12.445 1 88.5 5 ALA B N 1
ATOM 787 C CA . ALA B 1 5 ? 8.555 2.541 13.555 1 88.5 5 ALA B CA 1
ATOM 788 C C . ALA B 1 5 ? 7.164 2.916 13.055 1 88.5 5 ALA B C 1
ATOM 790 O O . ALA B 1 5 ? 6.156 2.514 13.641 1 88.5 5 ALA B O 1
ATOM 791 N N . LEU B 1 6 ? 7.16 3.656 12.008 1 87.56 6 LEU B N 1
ATOM 792 C CA . LEU B 1 6 ? 5.871 4.043 11.453 1 87.56 6 LEU B CA 1
ATOM 793 C C . LEU B 1 6 ? 5.141 2.83 10.883 1 87.56 6 LEU B C 1
ATOM 795 O O . LEU B 1 6 ? 3.936 2.67 11.109 1 87.56 6 LEU B O 1
ATOM 799 N N . PHE B 1 7 ? 5.863 1.974 10.234 1 92.75 7 PHE B N 1
ATOM 800 C CA . PHE B 1 7 ? 5.25 0.771 9.688 1 92.75 7 PHE B CA 1
ATOM 801 C C . PHE B 1 7 ? 4.672 -0.099 10.797 1 92.75 7 PHE B C 1
ATOM 803 O O . PHE B 1 7 ? 3.67 -0.79 10.586 1 92.75 7 PHE B O 1
ATOM 810 N N . ASN B 1 8 ? 5.25 -0.023 11.922 1 93 8 ASN B N 1
ATOM 811 C CA . ASN B 1 8 ? 4.781 -0.833 13.039 1 93 8 ASN B CA 1
ATOM 812 C C . ASN B 1 8 ? 3.408 -0.379 13.523 1 93 8 ASN B C 1
ATOM 814 O O . ASN B 1 8 ? 2.742 -1.094 14.273 1 93 8 ASN B O 1
ATOM 818 N N . ARG B 1 9 ? 3.004 0.73 13.086 1 92.69 9 ARG B N 1
ATOM 819 C CA . ARG B 1 9 ? 1.674 1.214 13.438 1 92.69 9 ARG B CA 1
ATOM 820 C C . ARG B 1 9 ? 0.628 0.708 12.445 1 92.69 9 ARG B C 1
ATOM 822 O O . ARG B 1 9 ? -0.569 0.936 12.633 1 92.69 9 ARG B O 1
ATOM 829 N N . TYR B 1 10 ? 1.039 0.116 11.422 1 95.62 10 TYR B N 1
ATOM 830 C CA . TYR B 1 10 ? 0.157 -0.486 10.43 1 95.62 10 TYR B CA 1
ATOM 831 C C . TYR B 1 10 ? -0.034 -1.974 10.695 1 95.62 10 TYR B C 1
ATOM 833 O O . TYR B 1 10 ? 0.813 -2.611 11.328 1 95.62 10 TYR B O 1
ATOM 841 N N . PRO B 1 11 ? -1.157 -2.512 10.273 1 96.56 11 PRO B N 1
ATOM 842 C CA . PRO B 1 11 ? -1.266 -3.971 10.305 1 96.56 11 PRO B CA 1
ATOM 843 C C . PRO B 1 11 ? -0.268 -4.66 9.375 1 96.56 11 PRO B C 1
ATOM 845 O O . PRO B 1 11 ? 0.291 -4.02 8.484 1 96.56 11 PRO B O 1
ATOM 848 N N . GLU B 1 12 ? -0.046 -5.898 9.68 1 97 12 GLU B N 1
ATOM 849 C CA . GLU B 1 12 ? 0.906 -6.645 8.867 1 97 12 GLU B CA 1
ATOM 850 C C . GLU B 1 12 ? 0.469 -6.688 7.402 1 97 12 GLU B C 1
ATOM 852 O O . GLU B 1 12 ? 1.296 -6.566 6.5 1 97 12 GLU B O 1
ATOM 857 N N . TRP B 1 13 ? -0.84 -6.883 7.262 1 97 13 TRP B N 1
ATOM 858 C CA . TRP B 1 13 ? -1.388 -7.047 5.922 1 97 13 TRP B CA 1
ATOM 859 C C . TRP B 1 13 ? -2.486 -6.023 5.652 1 97 13 TRP B C 1
ATOM 861 O O . TRP B 1 13 ? -3.342 -5.785 6.508 1 97 13 TRP B O 1
ATOM 871 N N . ILE B 1 14 ? -2.467 -5.512 4.473 1 96.56 14 ILE B N 1
ATOM 872 C CA . ILE B 1 14 ? -3.539 -4.672 3.947 1 96.56 14 ILE B CA 1
ATOM 873 C C . ILE B 1 14 ? -3.98 -5.195 2.58 1 96.56 14 ILE B C 1
ATOM 875 O O . ILE B 1 14 ? -3.164 -5.328 1.667 1 96.56 14 ILE B O 1
ATOM 879 N N . ILE B 1 15 ? -5.262 -5.469 2.484 1 96.5 15 ILE B N 1
ATOM 880 C CA . ILE B 1 15 ? -5.82 -5.832 1.188 1 96.5 15 ILE B CA 1
ATOM 881 C C . ILE B 1 15 ? -6.484 -4.609 0.554 1 96.5 15 ILE B C 1
ATOM 883 O O . ILE B 1 15 ? -7.293 -3.932 1.192 1 96.5 15 ILE B O 1
ATOM 887 N N . GLY B 1 16 ? -6.023 -4.34 -0.676 1 95.69 16 GLY B N 1
ATOM 888 C CA . GLY B 1 16 ? -6.531 -3.162 -1.363 1 95.69 16 GLY B CA 1
ATOM 889 C C . GLY B 1 16 ? -7.215 -3.486 -2.68 1 95.69 16 GLY B C 1
ATOM 890 O O . GLY B 1 16 ? -7.09 -4.602 -3.189 1 95.69 16 GLY B O 1
ATOM 891 N N . GLN B 1 17 ? -7.93 -2.418 -3.068 1 93.06 17 GLN B N 1
ATOM 892 C CA . GLN B 1 17 ? -8.664 -2.605 -4.316 1 93.06 17 GLN B CA 1
ATOM 893 C C . GLN B 1 17 ? -8.797 -1.29 -5.078 1 93.06 17 GLN B C 1
ATOM 895 O O . GLN B 1 17 ? -8.805 -0.215 -4.473 1 93.06 17 GLN B O 1
ATOM 900 N N . ASP B 1 18 ? -8.828 -1.365 -6.402 1 93.06 18 ASP B N 1
ATOM 901 C CA . ASP B 1 18 ? -9.266 -0.342 -7.348 1 93.06 18 ASP B CA 1
ATOM 902 C C . ASP B 1 18 ? -10.023 -0.963 -8.516 1 93.06 18 ASP B C 1
ATOM 904 O O . ASP B 1 18 ? -9.422 -1.595 -9.391 1 93.06 18 ASP B O 1
ATOM 908 N N . GLY B 1 19 ? -11.359 -0.777 -8.453 1 88.62 19 GLY B N 1
ATOM 909 C CA . GLY B 1 19 ? -12.164 -1.521 -9.406 1 88.62 19 GLY B CA 1
ATOM 910 C C . GLY B 1 19 ? -12.039 -3.025 -9.25 1 88.62 19 GLY B C 1
ATOM 911 O O . GLY B 1 19 ? -12.234 -3.561 -8.156 1 88.62 19 GLY B O 1
ATOM 912 N N . ALA B 1 20 ? -11.633 -3.703 -10.328 1 88.69 20 ALA B N 1
ATOM 913 C CA . ALA B 1 20 ? -11.5 -5.16 -10.328 1 88.69 20 ALA B CA 1
ATOM 914 C C . ALA B 1 20 ? -10.117 -5.59 -9.859 1 88.69 20 ALA B C 1
ATOM 916 O O . ALA B 1 20 ? -9.898 -6.766 -9.555 1 88.69 20 ALA B O 1
ATOM 917 N N . SER B 1 21 ? -9.234 -4.613 -9.742 1 92.5 21 SER B N 1
ATOM 918 C CA . SER B 1 21 ? -7.863 -4.945 -9.359 1 92.5 21 SER B CA 1
ATOM 919 C C . SER B 1 21 ? -7.719 -5.051 -7.848 1 92.5 21 SER B C 1
ATOM 921 O O . SER B 1 21 ? -8.297 -4.254 -7.105 1 92.5 21 SER B O 1
ATOM 923 N N . ARG B 1 22 ? -6.98 -6.051 -7.473 1 94.38 22 ARG B N 1
ATOM 924 C CA . ARG B 1 22 ? -6.719 -6.289 -6.059 1 94.38 22 ARG B CA 1
ATOM 925 C C . ARG B 1 22 ? -5.223 -6.223 -5.758 1 94.38 22 ARG B C 1
ATOM 927 O O . ARG B 1 22 ? -4.398 -6.539 -6.613 1 94.38 22 ARG B O 1
ATOM 934 N N . PHE B 1 23 ? -4.973 -5.855 -4.543 1 95.62 23 PHE B N 1
ATOM 935 C CA . PHE B 1 23 ? -3.594 -5.641 -4.117 1 95.62 23 PHE B CA 1
ATOM 936 C C . PHE B 1 23 ? -3.385 -6.125 -2.688 1 95.62 23 PHE B C 1
ATOM 938 O O . PHE B 1 23 ? -4.34 -6.219 -1.913 1 95.62 23 PHE B O 1
ATOM 945 N N . ILE B 1 24 ? -2.174 -6.426 -2.379 1 97 24 ILE B N 1
ATOM 946 C CA . ILE B 1 24 ? -1.82 -6.746 -1 1 97 24 ILE B CA 1
ATOM 947 C C . ILE B 1 24 ? -0.559 -5.988 -0.6 1 97 24 ILE B C 1
ATOM 949 O O . ILE B 1 24 ? 0.39 -5.891 -1.383 1 97 24 ILE B O 1
ATOM 953 N N . THR B 1 25 ? -0.61 -5.406 0.528 1 97.38 25 THR B N 1
ATOM 954 C CA . THR B 1 25 ? 0.523 -4.699 1.116 1 97.38 25 THR B CA 1
ATOM 955 C C . THR B 1 25 ? 1.024 -5.426 2.361 1 97.38 25 THR B C 1
ATOM 957 O O . THR B 1 25 ? 0.23 -5.816 3.221 1 97.38 25 THR B O 1
ATOM 960 N N . HIS B 1 26 ? 2.289 -5.668 2.373 1 97.25 26 HIS B N 1
ATOM 961 C CA . HIS B 1 26 ? 2.967 -6.223 3.539 1 97.25 26 HIS B CA 1
ATOM 962 C C . HIS B 1 26 ? 3.766 -5.156 4.277 1 97.25 26 HIS B C 1
ATOM 964 O O . HIS B 1 26 ? 4.688 -4.562 3.711 1 97.25 26 HIS B O 1
ATOM 970 N N . CYS B 1 27 ? 3.439 -4.922 5.562 1 96.62 27 CYS B N 1
ATOM 971 C CA . CYS B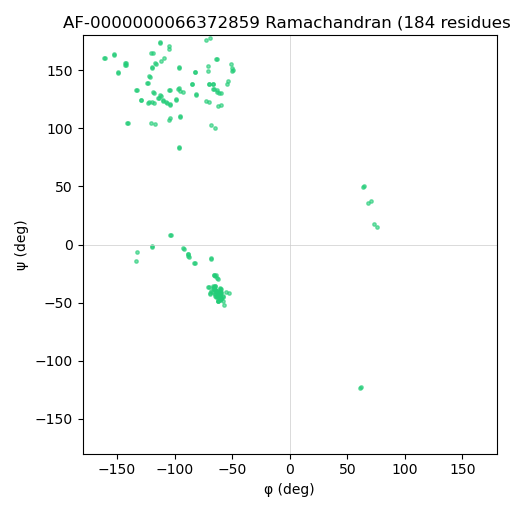 1 27 ? 3.979 -3.77 6.273 1 96.62 27 CYS B CA 1
ATOM 972 C C . CYS B 1 27 ? 5.102 -4.184 7.219 1 96.62 27 CYS B C 1
ATOM 974 O O . CYS B 1 27 ? 5.547 -3.389 8.047 1 96.62 27 CYS B O 1
ATOM 976 N N . ARG B 1 28 ? 5.531 -5.398 7.148 1 95.31 28 ARG B N 1
ATOM 977 C CA . ARG B 1 28 ? 6.73 -5.895 7.82 1 95.31 28 ARG B CA 1
ATOM 978 C C . ARG B 1 28 ? 7.812 -6.262 6.809 1 95.31 28 ARG B C 1
ATOM 980 O O . ARG B 1 28 ? 7.582 -6.207 5.598 1 95.31 28 ARG B O 1
ATOM 987 N N . TYR B 1 29 ? 8.984 -6.586 7.32 1 91.88 29 TYR B N 1
ATOM 988 C CA . TYR B 1 29 ? 10.039 -6.988 6.395 1 91.88 29 TYR B CA 1
ATOM 989 C C . TYR B 1 29 ? 9.742 -8.352 5.785 1 91.88 29 TYR B C 1
ATOM 991 O O . TYR B 1 29 ? 9.359 -9.289 6.496 1 91.88 29 TYR B O 1
ATOM 999 N N . PRO B 1 30 ? 10.016 -8.383 4.492 1 94.31 30 PRO B N 1
ATOM 1000 C CA . PRO B 1 30 ? 10.195 -7.301 3.518 1 94.31 30 PRO B CA 1
ATOM 1001 C C . PRO B 1 30 ? 8.914 -6.512 3.266 1 94.31 30 PRO B C 1
ATOM 1003 O O . PRO B 1 30 ? 7.844 -7.102 3.098 1 94.31 30 PRO B O 1
ATOM 1006 N N . ARG B 1 31 ? 8.992 -5.27 3.271 1 94.38 31 ARG B N 1
ATOM 1007 C CA . ARG B 1 31 ? 7.855 -4.398 2.998 1 94.38 31 ARG B CA 1
ATOM 1008 C C . ARG B 1 31 ? 7.625 -4.25 1.498 1 94.38 31 ARG B C 1
ATOM 1010 O O . ARG B 1 31 ? 8.547 -3.918 0.752 1 94.38 31 ARG B O 1
ATOM 1017 N N . LEU B 1 32 ? 6.379 -4.477 1.13 1 94.75 32 LEU B N 1
ATOM 1018 C CA . LEU B 1 32 ? 6.133 -4.535 -0.307 1 94.75 32 LEU B CA 1
ATOM 1019 C C . LEU B 1 32 ? 4.648 -4.348 -0.612 1 94.75 32 LEU B C 1
ATOM 1021 O O . LEU B 1 32 ? 3.812 -4.41 0.291 1 94.75 32 LEU B O 1
ATOM 1025 N N . ILE B 1 33 ? 4.367 -4.016 -1.752 1 96.19 33 ILE B N 1
ATOM 1026 C CA . ILE B 1 33 ? 3.033 -4.109 -2.34 1 96.19 33 ILE B CA 1
ATOM 1027 C C . ILE B 1 33 ? 3.084 -4.988 -3.59 1 96.19 33 ILE B C 1
ATOM 1029 O O . ILE B 1 33 ? 4.094 -5.012 -4.297 1 96.19 33 ILE B O 1
ATOM 1033 N N . ALA B 1 34 ? 2.031 -5.73 -3.83 1 95.56 34 ALA B N 1
ATOM 1034 C CA . ALA B 1 34 ? 1.923 -6.598 -5 1 95.56 34 ALA B CA 1
ATOM 1035 C C . ALA B 1 34 ? 0.498 -6.605 -5.547 1 95.56 34 ALA B C 1
ATOM 1037 O O . ALA B 1 34 ? -0.459 -6.371 -4.805 1 95.56 34 ALA B O 1
ATOM 1038 N N . LYS B 1 35 ? 0.38 -6.871 -6.734 1 94.06 35 LYS B N 1
ATOM 1039 C CA . LYS B 1 35 ? -0.914 -7.133 -7.355 1 94.06 35 LYS B CA 1
ATOM 1040 C C . LYS B 1 35 ? -1.346 -8.578 -7.133 1 94.06 35 LYS B C 1
ATOM 1042 O O . LYS B 1 35 ? -0.505 -9.477 -7.043 1 94.06 35 LYS B O 1
ATOM 1047 N N . ILE B 1 36 ? -2.619 -8.742 -7.047 1 91.62 36 ILE B N 1
ATOM 1048 C CA . ILE B 1 36 ? -3.215 -10.062 -6.883 1 91.62 36 ILE B CA 1
ATOM 1049 C C . ILE B 1 36 ? -3.941 -10.461 -8.164 1 91.62 36 ILE B C 1
ATOM 1051 O O . ILE B 1 36 ? -4.773 -9.711 -8.68 1 91.62 36 ILE B O 1
ATOM 1055 N N . HIS B 1 37 ? -3.57 -11.547 -8.641 1 87.75 37 HIS B N 1
ATOM 1056 C CA . HIS B 1 37 ? -4.301 -12.141 -9.75 1 87.75 37 HIS B CA 1
ATOM 1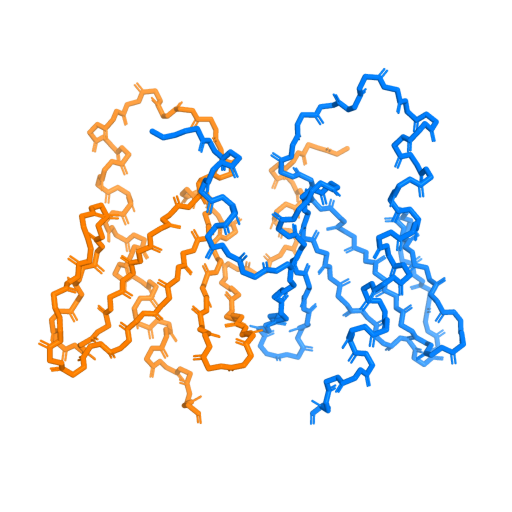057 C C . HIS B 1 37 ? -4.789 -13.547 -9.406 1 87.75 37 HIS B C 1
ATOM 1059 O O . HIS B 1 37 ? -4 -14.391 -8.992 1 87.75 37 HIS B O 1
ATOM 1065 N N . ARG B 1 38 ? -6.039 -13.648 -9.5 1 78.31 38 ARG B N 1
ATOM 1066 C CA . ARG B 1 38 ? -6.598 -14.984 -9.32 1 78.31 38 ARG B CA 1
ATOM 1067 C C . ARG B 1 38 ? -6.82 -15.672 -10.664 1 78.31 38 ARG B C 1
ATOM 1069 O O . ARG B 1 38 ? -7.48 -15.125 -11.547 1 78.31 38 ARG B O 1
ATOM 1076 N N . GLN B 1 39 ? -5.648 -16.312 -11.164 1 65.75 39 GLN B N 1
ATOM 1077 C CA . GLN B 1 39 ? -5.676 -16.938 -12.484 1 65.75 39 GLN B CA 1
ATOM 1078 C C . GLN B 1 39 ? -6.633 -18.125 -12.516 1 65.75 39 GLN B C 1
ATOM 1080 O O . GLN B 1 39 ? -6.559 -19.016 -11.664 1 65.75 39 GLN B O 1
ATOM 1085 N N . THR B 1 40 ? -7.695 -18.078 -12.945 1 53.66 40 THR B N 1
ATOM 1086 C CA . THR B 1 40 ? -8.188 -19.344 -13.469 1 53.66 40 THR B CA 1
ATOM 1087 C C . THR B 1 40 ? -7.266 -19.875 -14.562 1 53.66 40 THR B C 1
ATOM 1089 O O . THR B 1 40 ? -7.059 -21.078 -14.672 1 53.66 40 THR B O 1
ATOM 1092 N N . ASP B 1 41 ? -6.781 -19.266 -15.578 1 52.66 41 ASP B N 1
ATOM 1093 C CA . ASP B 1 41 ? -6.238 -19.922 -16.766 1 52.66 41 ASP B CA 1
ATOM 1094 C C . ASP B 1 41 ? -4.902 -19.312 -17.172 1 52.66 41 ASP B C 1
ATOM 1096 O O . ASP B 1 41 ? -4.203 -19.844 -18.031 1 52.66 41 ASP B O 1
ATOM 1100 N N . GLY B 1 42 ? -4.547 -18.172 -16.656 1 52.56 42 GLY B N 1
ATOM 1101 C CA . GLY B 1 42 ? -3.6 -17.484 -17.516 1 52.56 42 GLY B CA 1
ATOM 1102 C C . GLY B 1 42 ? -2.193 -17.453 -16.938 1 52.56 42 GLY B C 1
ATOM 1103 O O . GLY B 1 42 ? -1.947 -17.953 -15.844 1 52.56 42 GLY B O 1
ATOM 1104 N N . GLU B 1 43 ? -1.159 -17.188 -17.922 1 51.75 43 GLU B N 1
ATOM 1105 C CA . GLU B 1 43 ? 0.277 -17.078 -17.688 1 51.75 43 GLU B CA 1
ATOM 1106 C C . GLU B 1 43 ? 0.592 -15.953 -16.703 1 51.75 43 GLU B C 1
ATOM 1108 O O . GLU B 1 43 ? -0.032 -14.891 -16.75 1 51.75 43 GLU B O 1
ATOM 1113 N N . CYS B 1 44 ? 1.21 -16.266 -15.578 1 53.44 44 CYS B N 1
ATOM 1114 C CA . CYS B 1 44 ? 1.697 -15.273 -14.625 1 53.44 44 CYS B CA 1
ATOM 1115 C C . CYS B 1 44 ? 2.891 -14.516 -15.195 1 53.44 44 CYS B C 1
ATOM 1117 O O . CYS B 1 44 ? 3.777 -15.109 -15.805 1 53.44 44 CYS B O 1
ATOM 1119 N N . PRO B 1 45 ? 2.803 -13.219 -15.281 1 53.66 45 PRO B N 1
ATOM 1120 C CA . PRO B 1 45 ? 3.98 -12.469 -15.734 1 53.66 45 PRO B CA 1
ATOM 1121 C C . PRO B 1 45 ? 5.246 -12.844 -14.969 1 53.66 45 PRO B C 1
ATOM 1123 O O . PRO B 1 45 ? 5.164 -13.43 -13.883 1 53.66 45 PRO B O 1
ATOM 1126 N N . GLY B 1 46 ? 6.48 -12.727 -15.539 1 55.34 46 GLY B N 1
ATOM 1127 C CA . GLY B 1 46 ? 7.773 -12.906 -14.891 1 55.34 46 GLY B CA 1
ATOM 1128 C C . GLY B 1 46 ? 7.902 -12.125 -13.594 1 55.34 46 GLY B C 1
ATOM 1129 O O . GLY B 1 46 ? 7.238 -11.109 -13.406 1 55.34 46 GLY B O 1
ATOM 1130 N N . GLY B 1 47 ? 8.703 -12.602 -12.609 1 66.25 47 GLY B N 1
ATOM 1131 C CA . GLY B 1 47 ? 8.906 -11.984 -11.305 1 66.25 47 GLY B CA 1
ATOM 1132 C C . GLY B 1 47 ? 7.676 -12.031 -10.422 1 66.25 47 GLY B C 1
ATOM 1133 O O . GLY B 1 47 ? 7.355 -11.055 -9.742 1 66.25 47 GLY B O 1
ATOM 1134 N N . HIS B 1 48 ? 6.984 -13.234 -10.633 1 76.56 48 HIS B N 1
ATOM 1135 C CA . HIS B 1 48 ? 5.738 -13.445 -9.906 1 76.56 48 HIS B CA 1
ATOM 1136 C C . HIS B 1 48 ? 5.848 -14.641 -8.961 1 76.56 48 HIS B C 1
ATOM 1138 O O . HIS B 1 48 ? 6.801 -15.422 -9.047 1 76.56 48 HIS B O 1
ATOM 1144 N N . TYR B 1 49 ? 5.035 -14.578 -8 1 83.44 49 TYR B N 1
ATOM 1145 C CA . TYR B 1 49 ? 4.785 -15.727 -7.137 1 83.44 49 TYR B CA 1
ATOM 1146 C C . TYR B 1 49 ? 3.414 -16.328 -7.414 1 83.44 49 TYR B C 1
ATOM 1148 O O . TYR B 1 49 ? 2.395 -15.641 -7.32 1 83.44 49 TYR B O 1
ATOM 1156 N N . ARG B 1 50 ? 3.518 -17.641 -7.758 1 82.56 50 ARG B N 1
ATOM 1157 C CA . ARG B 1 50 ? 2.271 -18.359 -8.016 1 82.56 50 ARG B CA 1
ATOM 1158 C C . ARG B 1 50 ? 2.049 -19.453 -6.977 1 82.56 50 ARG B C 1
ATOM 1160 O O . ARG B 1 50 ? 2.943 -20.266 -6.715 1 82.56 50 ARG B O 1
ATOM 1167 N N . HIS B 1 51 ? 0.809 -19.281 -6.398 1 80.81 51 HIS B N 1
ATOM 1168 C CA . HIS B 1 51 ? 0.383 -20.375 -5.527 1 80.81 51 HIS B CA 1
ATOM 1169 C C . HIS B 1 51 ? -0.658 -21.25 -6.211 1 80.81 51 HIS B C 1
ATOM 1171 O O . HIS B 1 51 ? -1.834 -20.891 -6.285 1 80.81 51 HIS B O 1
ATOM 1177 N N . SER B 1 52 ? -0.297 -22.359 -6.551 1 71.12 52 SER B N 1
ATOM 1178 C CA . SER B 1 52 ? -1.075 -23.219 -7.434 1 71.12 52 SER B CA 1
ATOM 1179 C C . SER B 1 52 ? -2.318 -23.75 -6.734 1 71.12 52 SER B C 1
ATOM 1181 O O . SER B 1 52 ? -3.373 -23.906 -7.355 1 71.12 52 SER B O 1
ATOM 1183 N N . GLU B 1 53 ? -2.174 -24.031 -5.488 1 76.44 53 GLU B N 1
ATOM 1184 C CA . GLU B 1 53 ? -3.268 -24.719 -4.797 1 76.44 53 GLU B CA 1
ATOM 1185 C C . GLU B 1 53 ? -4.508 -23.828 -4.727 1 76.44 53 GLU B C 1
ATOM 1187 O O . GLU B 1 53 ? -5.637 -24.328 -4.777 1 76.44 53 GLU B O 1
ATOM 1192 N N . ASN B 1 54 ? -4.352 -22.516 -4.758 1 75.81 54 ASN B N 1
ATOM 1193 C CA . ASN B 1 54 ? -5.512 -21.641 -4.629 1 75.81 54 ASN B CA 1
ATOM 1194 C C . ASN B 1 54 ? -5.676 -20.75 -5.855 1 75.81 54 ASN B C 1
ATOM 1196 O O . ASN B 1 54 ? -6.613 -19.953 -5.93 1 75.81 54 ASN B O 1
ATOM 1200 N N . GLY B 1 55 ? -4.727 -20.859 -6.82 1 80.81 55 GLY B N 1
ATOM 1201 C CA . GLY B 1 55 ? -4.836 -20.125 -8.07 1 80.81 55 GLY B CA 1
ATOM 1202 C C . GLY B 1 55 ? -4.5 -18.656 -7.93 1 80.81 55 GLY B C 1
ATOM 1203 O O . GLY B 1 55 ? -4.91 -17.844 -8.75 1 80.81 55 GLY B O 1
ATOM 1204 N N . ILE B 1 56 ? -3.883 -18.328 -6.848 1 88.25 56 ILE B N 1
ATOM 1205 C CA . ILE B 1 56 ? -3.541 -16.922 -6.613 1 88.25 56 ILE B CA 1
ATOM 1206 C C . ILE B 1 56 ? -2.129 -16.641 -7.121 1 88.25 56 ILE B C 1
ATOM 1208 O O . ILE B 1 56 ? -1.205 -17.422 -6.863 1 88.25 56 ILE B O 1
ATOM 1212 N N . THR B 1 57 ? -1.985 -15.586 -7.875 1 90.31 57 THR B N 1
ATOM 1213 C CA . THR B 1 57 ? -0.697 -15.086 -8.344 1 90.31 57 THR B CA 1
ATOM 1214 C C . TH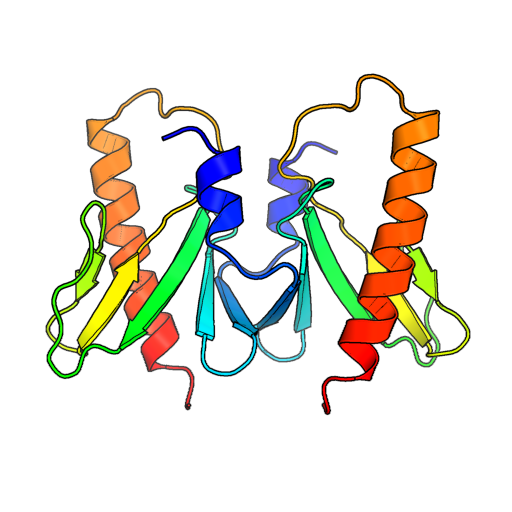R B 1 57 ? -0.43 -13.68 -7.809 1 90.31 57 THR B C 1
ATOM 1216 O O . THR B 1 57 ? -1.302 -12.812 -7.871 1 90.31 57 THR B O 1
ATOM 1219 N N . LEU B 1 58 ? 0.76 -13.57 -7.258 1 92.44 58 LEU B N 1
ATOM 1220 C CA . LEU B 1 58 ? 1.258 -12.258 -6.883 1 92.44 58 LEU B CA 1
ATOM 1221 C C . LEU B 1 58 ? 2.303 -11.766 -7.883 1 92.44 58 LEU B C 1
ATOM 1223 O O . LEU B 1 58 ? 3.211 -12.508 -8.25 1 92.44 58 LEU B O 1
ATOM 1227 N N . TYR B 1 59 ? 2.107 -10.445 -8.305 1 90.81 59 TYR B N 1
ATOM 1228 C CA . TYR B 1 59 ? 3.027 -9.938 -9.32 1 90.81 59 TYR B CA 1
ATOM 1229 C C . TYR B 1 59 ? 3.168 -8.43 -9.219 1 90.81 59 TYR B C 1
ATOM 1231 O O . TYR B 1 59 ? 2.508 -7.789 -8.391 1 90.81 59 TYR B O 1
ATOM 1239 N N . ASP B 1 60 ? 4.293 -7.91 -9.906 1 91.25 60 ASP B N 1
ATOM 1240 C CA . ASP B 1 60 ? 4.613 -6.484 -9.898 1 91.25 60 ASP B CA 1
ATOM 1241 C C . ASP B 1 60 ? 4.949 -6 -8.492 1 91.25 60 ASP B C 1
ATOM 1243 O O . ASP B 1 60 ? 4.391 -5.004 -8.023 1 91.25 60 ASP B O 1
ATOM 1247 N N . PHE B 1 61 ? 5.816 -6.746 -7.91 1 93.12 61 PHE B N 1
ATOM 1248 C CA . PHE B 1 61 ? 6.258 -6.402 -6.562 1 93.12 61 PHE B CA 1
ATOM 1249 C C . PHE B 1 61 ? 6.973 -5.059 -6.555 1 93.12 61 PHE B C 1
ATOM 1251 O O . PHE B 1 61 ? 7.848 -4.809 -7.387 1 93.12 61 PHE B O 1
ATOM 1258 N N . ILE B 1 62 ? 6.574 -4.273 -5.66 1 92.81 62 ILE B N 1
ATOM 1259 C CA . ILE B 1 62 ? 7.348 -3.084 -5.324 1 92.81 62 ILE B CA 1
ATOM 1260 C C . ILE B 1 62 ? 7.805 -3.16 -3.867 1 92.81 62 ILE B C 1
ATOM 1262 O O . ILE B 1 62 ? 6.977 -3.244 -2.955 1 92.81 62 ILE B O 1
ATOM 1266 N N . PHE B 1 63 ? 9.086 -3.096 -3.691 1 92.12 63 PHE B N 1
ATOM 1267 C CA . PHE B 1 63 ? 9.648 -3.18 -2.35 1 92.12 63 PHE B CA 1
ATOM 1268 C C . PHE B 1 63 ? 9.914 -1.787 -1.786 1 92.12 63 PHE B C 1
ATOM 1270 O O . PHE B 1 63 ? 10.414 -0.91 -2.494 1 92.12 63 PHE B O 1
ATOM 1277 N N . PHE B 1 64 ? 9.516 -1.596 -0.516 1 87.75 64 PHE B N 1
ATOM 1278 C CA . PHE B 1 64 ? 9.664 -0.297 0.131 1 87.75 64 PHE B CA 1
ATOM 1279 C C . PHE B 1 64 ? 10.984 -0.218 0.883 1 87.75 64 PHE B C 1
ATOM 1281 O O . PHE B 1 64 ? 11.367 0.849 1.373 1 87.75 64 PHE B O 1
ATOM 1288 N N . GLY B 1 65 ? 11.695 -1.219 0.9 1 80.06 65 GLY B N 1
ATOM 1289 C CA . GLY B 1 65 ? 12.992 -1.234 1.555 1 80.06 65 GLY B CA 1
ATOM 1290 C C . GLY B 1 65 ? 14.148 -1.197 0.578 1 80.06 65 GLY B C 1
ATOM 1291 O O . GLY B 1 65 ? 13.953 -1.042 -0.628 1 80.06 65 GLY B O 1
ATOM 1292 N N . GLY B 1 66 ? 15.305 -1.027 1.083 1 76.75 66 GLY B N 1
ATOM 1293 C CA . GLY B 1 66 ? 16.516 -1.031 0.283 1 76.75 66 GLY B CA 1
ATOM 1294 C C . GLY B 1 66 ? 16.906 -2.414 -0.207 1 76.75 66 GLY B C 1
ATOM 1295 O O . GLY B 1 66 ? 16.172 -3.383 0.013 1 76.75 66 GLY B O 1
ATOM 1296 N N . LYS B 1 67 ? 17.891 -2.455 -0.951 1 78.88 67 LYS B N 1
ATOM 1297 C CA . LYS B 1 67 ? 18.438 -3.715 -1.438 1 78.88 67 LYS B CA 1
ATOM 1298 C C . LYS B 1 67 ? 18.875 -4.609 -0.281 1 78.88 67 LYS B C 1
ATOM 1300 O O . LYS B 1 67 ? 19.594 -4.16 0.623 1 78.88 67 LYS B O 1
ATOM 1305 N N . PRO B 1 68 ? 18.406 -5.781 -0.424 1 85.12 68 PRO B N 1
ATOM 1306 C CA . PRO B 1 68 ? 18.812 -6.684 0.656 1 85.12 68 PRO B CA 1
ATOM 1307 C C . PRO B 1 68 ? 20.312 -6.973 0.653 1 85.12 68 PRO B C 1
ATOM 1309 O O . PRO B 1 68 ? 20.922 -7.066 -0.414 1 85.12 68 PRO B O 1
ATOM 1312 N N . ALA B 1 69 ? 20.906 -6.98 1.798 1 86.31 69 ALA B N 1
ATOM 1313 C CA . ALA B 1 69 ? 22.312 -7.309 1.936 1 86.31 69 ALA B CA 1
ATOM 1314 C C . ALA B 1 69 ? 22.594 -8.758 1.55 1 86.31 69 ALA B C 1
ATOM 1316 O O . ALA B 1 69 ? 23.609 -9.062 0.933 1 86.31 69 ALA B O 1
ATOM 1317 N N . ASP B 1 70 ? 21.781 -9.641 1.862 1 92 70 ASP B N 1
ATOM 1318 C CA . ASP B 1 70 ? 21.828 -11.07 1.602 1 92 70 ASP B CA 1
ATOM 1319 C C . ASP B 1 70 ? 20.656 -11.508 0.721 1 92 70 ASP B C 1
ATOM 1321 O O . ASP B 1 70 ? 19.547 -11.719 1.213 1 92 70 ASP B O 1
ATOM 1325 N N . GLU B 1 71 ? 20.953 -11.742 -0.527 1 89.75 71 GLU B N 1
ATOM 1326 C CA . GLU B 1 71 ? 19.922 -12.023 -1.513 1 89.75 71 GLU B CA 1
ATOM 1327 C C . GLU B 1 71 ? 19.281 -13.383 -1.264 1 89.75 71 GLU B C 1
ATOM 1329 O O . GLU B 1 71 ? 18.062 -13.555 -1.461 1 89.75 71 GLU B O 1
ATOM 1334 N N . ALA B 1 72 ? 20.141 -14.336 -0.941 1 89.62 72 ALA B N 1
ATOM 1335 C CA . ALA B 1 72 ? 19.609 -15.672 -0.688 1 89.62 72 ALA B CA 1
ATOM 1336 C C . ALA B 1 72 ? 18.656 -15.664 0.492 1 89.62 72 ALA B C 1
ATOM 1338 O O . ALA B 1 72 ? 17.562 -16.234 0.415 1 89.62 72 ALA B O 1
ATOM 1339 N N . ARG B 1 73 ? 19.078 -15.055 1.585 1 91.75 73 ARG B N 1
ATOM 1340 C CA . ARG B 1 73 ? 18.203 -14.938 2.746 1 91.75 73 ARG B CA 1
ATOM 1341 C C . ARG B 1 73 ? 16.938 -14.156 2.402 1 91.75 73 ARG B C 1
ATOM 1343 O O . ARG B 1 73 ? 15.844 -14.516 2.838 1 91.75 73 ARG B O 1
ATOM 1350 N N . PHE B 1 74 ? 17.109 -13.148 1.592 1 92.94 74 PHE B N 1
ATOM 1351 C CA . PHE B 1 74 ? 15.969 -12.344 1.176 1 92.94 74 PHE B CA 1
ATOM 1352 C C . PHE B 1 74 ? 14.977 -13.188 0.375 1 92.94 74 PHE B C 1
ATOM 1354 O O . PHE B 1 74 ? 13.773 -13.125 0.614 1 92.94 74 PHE B O 1
ATOM 1361 N N . ALA B 1 75 ? 15.477 -13.953 -0.492 1 90.31 75 ALA B N 1
ATOM 1362 C CA . ALA B 1 75 ? 14.625 -14.797 -1.324 1 90.31 75 ALA B CA 1
ATOM 1363 C C . ALA B 1 75 ? 13.82 -15.773 -0.471 1 90.31 75 ALA B C 1
ATOM 1365 O O . ALA B 1 75 ? 12.633 -16.016 -0.733 1 90.31 75 ALA B O 1
ATOM 1366 N N . ALA B 1 76 ? 14.445 -16.344 0.5 1 92.19 76 ALA B N 1
ATOM 1367 C CA . ALA B 1 76 ? 13.773 -17.281 1.388 1 92.19 76 ALA B CA 1
ATOM 1368 C C . ALA B 1 76 ? 12.664 -16.594 2.184 1 92.19 76 ALA B C 1
ATOM 1370 O O . ALA B 1 76 ? 11.555 -17.109 2.285 1 92.19 76 ALA B O 1
ATOM 1371 N N . VAL B 1 77 ? 12.961 -15.445 2.719 1 93.75 77 VAL B N 1
ATOM 1372 C CA . VAL B 1 77 ? 11.984 -14.703 3.512 1 93.75 77 VAL B CA 1
ATOM 1373 C C . VAL B 1 77 ? 10.836 -14.25 2.621 1 93.75 77 VAL B C 1
ATOM 1375 O O . VAL B 1 77 ? 9.672 -14.297 3.027 1 93.75 77 VAL B O 1
ATOM 1378 N N . LEU B 1 78 ? 11.164 -13.859 1.392 1 93.19 78 LEU B N 1
ATOM 1379 C CA . LEU B 1 78 ? 10.133 -13.422 0.455 1 93.19 78 LEU B CA 1
ATOM 1380 C C . LEU B 1 78 ? 9.195 -14.57 0.112 1 93.19 78 LEU B C 1
ATOM 1382 O O . LEU B 1 78 ? 7.973 -14.391 0.063 1 93.19 78 LEU B O 1
ATOM 1386 N N . THR B 1 79 ? 9.734 -15.688 -0.093 1 91.06 79 THR B N 1
ATOM 1387 C CA . THR B 1 79 ? 8.922 -16.859 -0.412 1 91.06 79 THR B CA 1
ATOM 1388 C C . THR B 1 79 ? 7.945 -17.156 0.723 1 91.06 79 THR B C 1
ATOM 1390 O O . THR B 1 79 ? 6.762 -17.391 0.485 1 91.06 79 THR B O 1
ATOM 1393 N N . GLU B 1 80 ? 8.422 -17.141 1.884 1 94.31 80 GLU B N 1
ATOM 1394 C CA . GLU B 1 80 ? 7.578 -17.375 3.049 1 94.31 80 GLU B CA 1
ATOM 1395 C C . GLU B 1 80 ? 6.516 -16.297 3.186 1 94.31 80 GLU B C 1
ATOM 1397 O O . GLU B 1 80 ? 5.363 -16.578 3.52 1 94.31 80 GLU B O 1
ATOM 1402 N N . THR B 1 81 ? 6.914 -15.109 2.949 1 95.06 81 THR B N 1
ATOM 1403 C CA . THR B 1 81 ? 5.977 -13.992 3.006 1 95.06 81 THR B CA 1
ATOM 1404 C C . THR B 1 81 ? 4.863 -14.164 1.978 1 95.06 81 THR B C 1
ATOM 1406 O O . THR B 1 81 ? 3.689 -13.945 2.283 1 95.06 81 THR B O 1
ATOM 1409 N N . CYS B 1 82 ? 5.219 -14.555 0.834 1 94.38 82 CYS B N 1
ATOM 1410 C CA . CYS B 1 82 ? 4.23 -14.766 -0.216 1 94.38 82 CYS B CA 1
ATOM 1411 C C . CYS B 1 82 ? 3.271 -15.891 0.16 1 94.38 82 CYS B C 1
ATOM 1413 O O . CYS B 1 82 ? 2.068 -15.797 -0.089 1 94.38 82 CYS B O 1
ATOM 1415 N N . ARG B 1 83 ? 3.754 -16.906 0.728 1 92.06 83 ARG B N 1
ATOM 1416 C CA . ARG B 1 83 ? 2.898 -18 1.187 1 92.06 83 ARG B CA 1
ATOM 1417 C C . ARG B 1 83 ? 1.874 -17.5 2.201 1 92.06 83 ARG B C 1
ATOM 1419 O O . ARG B 1 83 ? 0.693 -17.844 2.115 1 92.06 83 ARG B O 1
ATOM 1426 N N . ARG B 1 84 ? 2.336 -16.75 3.115 1 94.75 84 ARG B N 1
ATOM 1427 C CA . ARG B 1 84 ? 1.437 -16.188 4.121 1 94.75 84 ARG B CA 1
ATOM 1428 C C . ARG B 1 84 ? 0.436 -15.227 3.486 1 94.75 84 ARG B C 1
ATOM 1430 O O . ARG B 1 84 ? -0.712 -15.141 3.928 1 94.75 84 ARG B O 1
ATOM 1437 N N . ALA B 1 85 ? 0.917 -14.5 2.475 1 94.88 85 ALA B N 1
ATOM 1438 C CA . ALA B 1 85 ? 0.037 -13.578 1.763 1 94.88 85 ALA B CA 1
ATOM 1439 C C . ALA B 1 85 ? -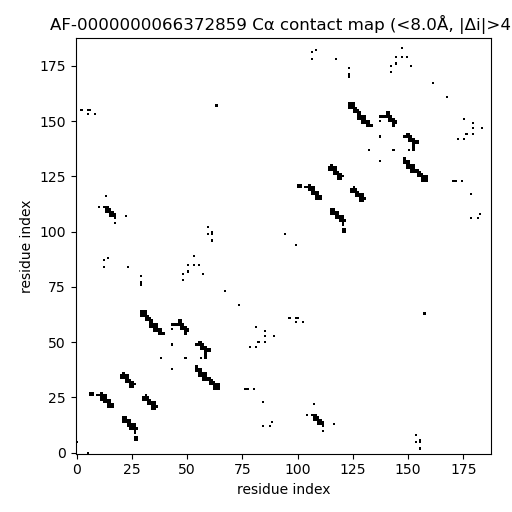1.125 -14.32 1.11 1 94.88 85 ALA B C 1
ATOM 1441 O O . ALA B 1 85 ? -2.279 -13.898 1.223 1 94.88 85 ALA B O 1
ATOM 1442 N N . VAL B 1 86 ? -0.841 -15.359 0.514 1 92.06 86 VAL B N 1
ATOM 1443 C CA . VAL B 1 86 ? -1.858 -16.141 -0.186 1 92.06 86 VAL B CA 1
ATOM 1444 C C . VAL B 1 86 ? -2.885 -16.672 0.814 1 92.06 86 VAL B C 1
ATOM 1446 O O . VAL B 1 86 ? -4.086 -16.672 0.539 1 92.06 86 VAL B O 1
ATOM 1449 N N . LYS B 1 87 ? -2.432 -17.078 1.895 1 91.38 87 LYS B N 1
ATOM 1450 C CA . LYS B 1 87 ? -3.344 -17.531 2.939 1 91.38 87 LYS B CA 1
ATOM 1451 C C . LYS B 1 87 ? -4.258 -16.406 3.406 1 91.38 87 LYS B C 1
ATOM 1453 O O . LYS B 1 87 ? -5.453 -16.609 3.609 1 91.38 87 LYS B O 1
ATOM 1458 N N . LYS B 1 88 ? -3.658 -15.297 3.543 1 93 88 LYS B N 1
ATOM 1459 C CA . LYS B 1 88 ? -4.426 -14.125 3.953 1 93 88 LYS B CA 1
ATOM 1460 C C . LYS B 1 88 ? -5.492 -13.781 2.918 1 93 88 LYS B C 1
ATOM 1462 O O . LYS B 1 88 ? -6.641 -13.5 3.271 1 93 88 LYS B O 1
ATOM 1467 N N . ILE B 1 89 ? -5.109 -13.734 1.68 1 91.94 89 ILE B N 1
ATOM 1468 C CA . ILE B 1 89 ? -6.012 -13.414 0.578 1 91.94 89 ILE B CA 1
ATOM 1469 C C . ILE B 1 89 ? -7.168 -14.406 0.554 1 91.94 89 ILE B C 1
ATOM 1471 O O . ILE B 1 89 ? -8.32 -14.023 0.351 1 91.94 89 ILE B O 1
ATOM 1475 N N . GLY B 1 90 ? -6.859 -15.594 0.687 1 85.81 90 GLY B N 1
ATOM 1476 C CA . GLY B 1 90 ? -7.871 -16.641 0.657 1 85.81 90 GLY B CA 1
ATOM 1477 C C . GLY B 1 90 ? -8.852 -16.547 1.808 1 85.81 90 GLY B C 1
ATOM 1478 O O . GLY B 1 90 ? -9.969 -17.062 1.723 1 85.81 90 GLY B O 1
ATOM 1479 N N . SER B 1 91 ? -8.445 -16 2.855 1 82.44 91 SER B N 1
ATOM 1480 C CA . SER B 1 91 ? -9.289 -15.914 4.047 1 82.44 91 SER B CA 1
ATOM 1481 C C . SER B 1 91 ? -10.25 -14.742 3.957 1 82.44 91 SER B C 1
ATOM 1483 O O . SER B 1 91 ? -11.18 -14.625 4.766 1 82.44 91 SER B O 1
ATOM 1485 N N . VAL B 1 92 ? -9.969 -13.844 3.045 1 73.12 92 VAL B N 1
ATOM 1486 C CA . VAL B 1 92 ? -10.852 -12.695 2.883 1 73.12 92 VAL B CA 1
ATOM 1487 C C . VAL B 1 92 ? -11.859 -12.969 1.768 1 73.12 92 VAL B C 1
ATOM 1489 O O . VAL B 1 92 ? -11.477 -13.258 0.632 1 73.12 92 VAL B O 1
ATOM 1492 N N . PRO B 1 93 ? -13.125 -13.141 2.18 1 62.94 93 PRO B N 1
ATOM 1493 C CA . PRO B 1 93 ? -14.141 -13.383 1.159 1 62.94 93 PRO B CA 1
ATOM 1494 C C . PRO B 1 93 ? -14.148 -12.32 0.061 1 62.94 93 PRO B C 1
ATOM 1496 O O . PRO B 1 93 ? -13.844 -11.156 0.323 1 62.94 93 PRO B O 1
ATOM 1499 N N . ASP B 1 94 ? -14.352 -12.734 -1.275 1 57.78 94 ASP B N 1
ATOM 1500 C CA . ASP B 1 94 ? -14.453 -11.812 -2.406 1 57.78 94 ASP B CA 1
ATOM 1501 C C . ASP B 1 94 ? -15.672 -10.906 -2.27 1 57.78 94 ASP B C 1
ATOM 1503 O O . ASP B 1 94 ? -16.688 -11.305 -1.716 1 57.78 94 ASP B O 1
#

Secondary structure (DSSP, 8-state):
--HHHHHTTS-SEEEEEETTEEEEEE-SSSPEEEEEEE-SS-PPPSS-EEETTTTEEEEEEEESS---S-HHHHHHHHHHHHHHHHHHHHHS--/--HHHHHTTS-SEEEEEETTEEEEEE-SSSPEEEEEEE-SS-PPPSS-EEETTTTEEEEEEEESS---S-HHHHHHHHHHHHHHHHHHHHHS--

Solvent-accessible surface area (backbone atoms o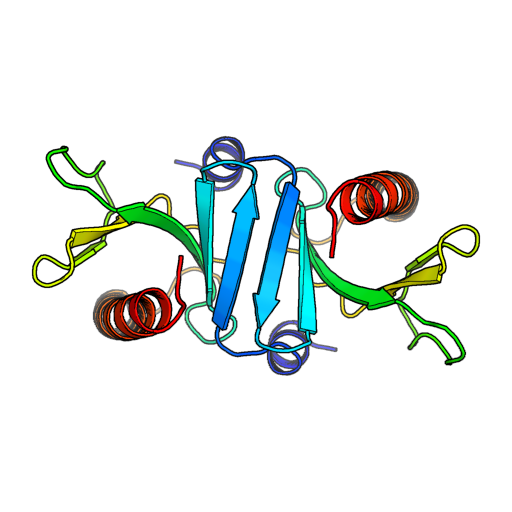nly — not comparable to full-atom values): 10967 Å² total; per-residue (Å²): 134,59,70,71,63,55,33,67,75,47,61,59,57,32,46,25,38,48,88,92,45,35,31,42,33,36,46,44,92,78,30,32,37,30,38,54,38,74,42,88,83,62,86,75,66,84,80,48,49,74,41,74,92,78,30,40,31,38,32,73,68,43,66,72,58,78,82,68,91,47,60,69,64,44,51,54,52,48,52,53,50,50,54,54,47,52,53,53,55,69,69,48,82,133,133,58,68,71,63,55,32,66,74,47,61,59,56,33,47,25,37,48,88,91,45,37,32,43,34,35,44,44,92,78,29,32,39,29,37,52,39,75,41,88,83,64,87,76,66,83,81,47,49,77,41,74,93,78,29,41,30,38,32,72,69,44,67,72,57,77,83,67,92,47,59,68,63,45,51,54,53,48,52,53,49,50,55,52,47,52,52,53,54,69,69,48,81,132

Sequence (188 aa):
MNRAALFNRYPEWIIGQDGASRFITHCRYPRLIAKIHRQTDGECPGGHYRHSENGITLYDFIFFGGKPADEARFAAVLTETCRRAVKKIGSVPDMNRAALFNRYPEWIIGQDGASRFITHCRYPRLIAKIHRQTDGECPGGHYRHSENGITLYDFIFFGGKPADEARFAAVLTETCRRAVKKIGSVPD

Organism: Neisseria gonorrhoeae (strain ATCC 700825 / FA 1090) (NCBI:txid242231)

Radius of gyration: 16.83 Å; Cα contacts (8 Å, |Δi|>4): 285; chains: 2; bounding box: 42×49×36 Å